Protein AF-A0A955LWJ6-F1 (afdb_monomer)

Foldseek 3Di:
DFPFDQDPDFDDWDWDWDPDDDDDDDDDDDDDDDDDDDDDDDDDDDDDDDDDPDDDDPPPPCVVVVVQWDQPDFDWDDDDPPIDTDRQTPRHFQAQDSLFDDKDKDKDFAAAAKDAQDKDKDKDFADPLAAQVNQQKWKAFSRNHTWAKAFPDDDGNGITIMITGDGMDHHRDIGIMMITHNNPPGGHPHDPPRSDPDAFFCVVQHKAFDDVVQAVDGPQWDQDDNRRDIGGDDSGDIDTNDDDDADRPRIDIDIDHDDDDDDSTDTDDDDD

Solvent-accessible surface area (backbone atoms only — not comparable to full-atom values): 17481 Å² total; per-residue (Å²): 99,81,56,78,55,80,71,91,66,93,54,81,69,57,85,57,77,74,78,78,97,72,91,78,86,80,81,83,77,89,78,88,84,86,88,90,82,91,84,86,86,87,86,84,87,83,80,87,89,76,86,80,93,70,90,76,83,79,79,78,64,63,69,63,69,56,71,68,48,49,83,71,42,77,50,76,46,75,64,78,98,64,45,50,79,47,81,47,63,48,79,30,89,36,45,66,57,81,70,40,75,44,75,44,84,44,80,45,76,34,81,56,72,67,40,62,63,38,73,40,83,44,80,42,72,57,51,94,60,44,50,55,80,53,27,26,56,46,42,22,41,69,73,20,50,77,40,45,25,22,72,74,48,73,45,73,66,49,35,37,35,32,36,34,23,39,70,64,40,50,46,64,36,69,33,57,34,33,43,32,27,40,25,92,85,48,65,65,73,62,34,53,72,76,25,34,101,73,68,77,35,48,75,82,39,36,80,42,79,28,73,65,86,51,27,71,43,86,75,40,58,47,76,36,80,97,15,67,37,82,48,74,46,84,60,49,36,74,43,56,73,70,82,84,85,82,54,92,93,59,74,76,76,66,84,57,78,79,84,81,80,82,64,96,72,59,76,66,72,51,89,127

Structure (mmCIF, N/CA/C/O backbone):
data_AF-A0A955LWJ6-F1
#
_entry.id   AF-A0A955LWJ6-F1
#
loop_
_atom_site.group_PDB
_atom_site.id
_atom_site.type_symbol
_atom_site.label_atom_id
_atom_site.label_alt_id
_atom_site.label_comp_id
_atom_site.label_asym_id
_atom_site.label_entity_id
_atom_site.label_seq_id
_atom_site.pdbx_PDB_ins_code
_atom_site.Cartn_x
_atom_site.Cartn_y
_atom_site.Cartn_z
_atom_site.occupancy
_atom_site.B_iso_or_equiv
_atom_site.auth_seq_id
_atom_site.auth_comp_id
_atom_site.auth_asym_id
_atom_site.auth_atom_id
_atom_site.pdbx_PDB_model_num
ATOM 1 N N . MET A 1 1 ? 0.952 0.916 -28.679 1.00 34.19 1 MET A N 1
ATOM 2 C CA . MET A 1 1 ? 0.646 2.357 -28.913 1.00 34.19 1 MET A CA 1
ATOM 3 C C . MET A 1 1 ? 1.569 3.174 -28.014 1.00 34.19 1 MET A C 1
ATOM 5 O O . MET A 1 1 ? 1.557 2.928 -26.818 1.00 34.19 1 MET A O 1
ATOM 9 N N . PHE A 1 2 ? 2.398 4.084 -28.540 1.00 30.33 2 PHE A N 1
ATOM 10 C CA . PHE A 1 2 ? 3.347 4.850 -27.712 1.00 30.33 2 PHE A CA 1
ATOM 11 C C . PHE A 1 2 ? 2.693 6.128 -27.175 1.00 30.33 2 PHE A C 1
ATOM 13 O O . PHE A 1 2 ? 2.378 7.030 -27.949 1.00 30.33 2 PHE A O 1
ATOM 20 N N . LEU A 1 3 ? 2.509 6.223 -25.859 1.00 35.91 3 LEU A N 1
ATOM 21 C CA . LEU A 1 3 ? 2.157 7.478 -25.200 1.00 35.91 3 LEU A CA 1
ATOM 22 C C . LEU A 1 3 ? 3.455 8.217 -24.851 1.00 35.91 3 LEU A C 1
ATOM 24 O O . LEU A 1 3 ? 4.046 8.010 -23.796 1.00 35.91 3 LEU A O 1
ATOM 28 N N . LEU A 1 4 ? 3.941 9.052 -25.772 1.00 33.50 4 LEU A N 1
ATOM 29 C CA . LEU A 1 4 ? 5.147 9.848 -25.544 1.00 33.50 4 LEU A CA 1
ATOM 30 C C . LEU A 1 4 ? 4.795 11.087 -24.705 1.00 33.50 4 LEU A C 1
ATOM 32 O O . LEU A 1 4 ? 4.353 12.105 -25.236 1.00 33.50 4 LEU A O 1
ATOM 36 N N . MET A 1 5 ? 4.980 11.007 -23.389 1.00 38.56 5 MET A N 1
ATOM 37 C CA . MET A 1 5 ? 4.809 12.152 -22.491 1.00 38.56 5 MET A CA 1
ATOM 38 C C . MET A 1 5 ? 6.130 12.913 -22.346 1.00 38.56 5 MET A C 1
ATOM 40 O O . MET A 1 5 ? 7.033 12.496 -21.629 1.00 38.56 5 MET A O 1
ATOM 44 N N . LYS A 1 6 ? 6.252 14.058 -23.027 1.00 34.09 6 LYS A N 1
ATOM 45 C CA . LYS A 1 6 ? 7.405 14.953 -22.863 1.00 34.09 6 LYS A CA 1
ATOM 46 C C . LYS A 1 6 ? 7.182 15.872 -21.662 1.00 34.09 6 LYS A C 1
ATOM 48 O O . LYS A 1 6 ? 6.505 16.891 -21.779 1.00 34.09 6 LYS A O 1
ATOM 53 N N . PHE A 1 7 ? 7.764 15.527 -20.521 1.00 37.66 7 PHE A N 1
ATOM 54 C CA . PHE A 1 7 ? 7.768 16.388 -19.339 1.00 37.66 7 PHE A CA 1
ATOM 55 C C . PHE A 1 7 ? 8.915 17.401 -19.448 1.00 37.66 7 PHE A C 1
ATOM 57 O O . PHE A 1 7 ? 10.051 17.016 -19.703 1.00 37.66 7 PHE A O 1
ATOM 64 N N . ARG A 1 8 ? 8.613 18.702 -19.341 1.00 30.33 8 ARG A N 1
ATOM 65 C CA . ARG A 1 8 ? 9.601 19.794 -19.471 1.00 30.33 8 ARG A CA 1
ATOM 66 C C . ARG A 1 8 ? 10.057 20.393 -18.135 1.00 30.33 8 ARG A C 1
ATOM 68 O O . ARG A 1 8 ? 10.880 21.298 -18.158 1.00 30.33 8 ARG A O 1
ATOM 75 N N . GLU A 1 9 ? 9.535 19.914 -17.008 1.00 34.28 9 GLU A N 1
ATOM 76 C CA . GLU A 1 9 ? 9.903 20.386 -15.668 1.00 34.28 9 GLU A CA 1
ATOM 77 C C . GLU A 1 9 ? 9.896 19.229 -14.657 1.00 34.28 9 GLU A C 1
ATOM 79 O O . GLU A 1 9 ? 9.247 18.202 -14.874 1.00 34.28 9 GLU A O 1
ATOM 84 N N . LYS A 1 10 ? 10.617 19.420 -13.546 1.00 35.31 10 LYS A N 1
ATOM 85 C CA . LYS A 1 10 ? 10.778 18.486 -12.425 1.00 35.31 10 LYS A CA 1
ATOM 86 C C . LYS A 1 10 ? 9.420 18.088 -11.831 1.00 35.31 10 LYS A C 1
ATOM 88 O O . LYS A 1 10 ? 8.807 18.857 -11.093 1.00 35.31 10 LYS A O 1
ATOM 93 N N . ILE A 1 11 ? 8.955 16.875 -12.125 1.00 34.81 11 ILE A N 1
ATOM 94 C CA . ILE A 1 11 ? 7.735 16.318 -11.529 1.00 34.81 11 ILE A CA 1
ATOM 95 C C . ILE A 1 11 ? 8.108 15.541 -10.273 1.00 34.81 11 ILE A C 1
ATOM 97 O O . ILE A 1 11 ? 8.695 14.460 -10.340 1.00 34.81 11 ILE A O 1
ATOM 101 N N . THR A 1 12 ? 7.731 16.081 -9.118 1.00 37.38 12 THR A N 1
ATOM 102 C CA . THR A 1 12 ? 7.724 15.322 -7.869 1.00 37.38 12 THR A CA 1
ATOM 103 C C . THR A 1 12 ? 6.354 14.665 -7.731 1.00 37.38 12 THR A C 1
ATOM 105 O O . THR A 1 12 ? 5.379 15.355 -7.463 1.00 37.38 12 THR A O 1
ATOM 108 N N . ALA A 1 13 ? 6.310 13.346 -7.947 1.00 34.88 13 ALA A N 1
ATOM 109 C CA . ALA A 1 13 ? 5.184 12.446 -7.678 1.00 34.88 13 ALA A CA 1
ATOM 110 C C . ALA A 1 13 ? 3.808 12.934 -8.182 1.00 34.88 13 ALA A C 1
ATOM 112 O O . ALA A 1 13 ? 2.999 13.457 -7.422 1.00 34.88 13 ALA A O 1
ATOM 113 N N . ASN A 1 14 ? 3.501 12.672 -9.456 1.00 37.84 14 ASN A N 1
ATOM 114 C CA . ASN A 1 14 ? 2.134 12.795 -9.964 1.00 37.84 14 ASN A CA 1
ATOM 115 C C . ASN A 1 14 ? 1.496 11.411 -10.111 1.00 37.84 14 ASN A C 1
ATOM 117 O O . ASN A 1 14 ? 2.014 10.549 -10.819 1.00 37.84 14 ASN A O 1
ATOM 121 N N . ARG A 1 15 ? 0.330 11.226 -9.484 1.00 35.81 15 ARG A N 1
ATOM 122 C CA . ARG A 1 15 ? -0.582 10.114 -9.768 1.00 35.81 15 ARG A CA 1
ATOM 123 C C . ARG A 1 15 ? -1.187 10.339 -11.155 1.00 35.81 15 ARG A C 1
ATOM 125 O O . ARG A 1 15 ? -2.017 11.228 -11.324 1.00 35.81 15 ARG A O 1
ATOM 132 N N . ILE A 1 16 ? -0.788 9.540 -12.141 1.00 41.47 16 ILE A N 1
ATOM 133 C CA . ILE A 1 16 ? -1.437 9.521 -13.457 1.00 41.47 16 ILE A CA 1
ATOM 134 C C . ILE A 1 16 ? -2.564 8.486 -13.388 1.00 41.47 16 ILE A C 1
ATOM 136 O O . ILE A 1 16 ? -2.316 7.284 -13.391 1.00 41.47 16 ILE A O 1
ATOM 140 N N . THR A 1 17 ? -3.805 8.960 -13.274 1.00 34.72 17 THR A N 1
ATOM 141 C CA . THR A 1 17 ? -5.013 8.126 -13.373 1.00 34.72 17 THR A CA 1
ATOM 142 C C . THR A 1 17 ? -5.600 8.339 -14.766 1.00 34.72 17 THR A C 1
ATOM 144 O O . THR A 1 17 ? -5.905 9.477 -15.114 1.00 34.72 17 THR A O 1
ATOM 147 N N . LEU A 1 18 ? -5.755 7.280 -15.566 1.00 40.62 18 LEU A N 1
ATOM 148 C CA . LEU A 1 18 ? -6.345 7.358 -16.911 1.00 40.62 18 LEU A CA 1
ATOM 149 C C . LEU A 1 18 ? -7.741 6.708 -16.930 1.00 40.62 18 LEU A C 1
ATOM 151 O O . LEU A 1 18 ? -7.850 5.542 -17.308 1.00 40.62 18 LEU A O 1
ATOM 155 N N . PRO A 1 19 ? -8.818 7.403 -16.522 1.00 30.52 19 PRO A N 1
ATOM 156 C CA . PRO A 1 19 ? -10.167 6.908 -16.751 1.00 30.52 19 PRO A CA 1
ATOM 157 C C . PRO A 1 19 ? -10.615 7.251 -18.179 1.00 30.52 19 PRO A C 1
ATOM 159 O O . PRO A 1 19 ? -10.325 8.340 -18.660 1.00 30.52 19 PRO A O 1
ATOM 162 N N . ASN A 1 20 ? -11.341 6.327 -18.816 1.00 34.88 20 ASN A N 1
ATOM 163 C CA . ASN A 1 20 ? -12.233 6.531 -19.967 1.00 34.88 20 ASN A CA 1
ATOM 164 C C . ASN A 1 20 ? -11.723 7.460 -21.083 1.00 34.88 20 ASN A C 1
ATOM 166 O O . ASN A 1 20 ? -11.805 8.682 -21.003 1.00 34.88 20 ASN A O 1
ATOM 170 N N . TRP A 1 21 ? -11.266 6.867 -22.184 1.00 34.19 21 TRP A N 1
ATOM 171 C CA . TRP A 1 21 ? -10.914 7.621 -23.384 1.00 34.19 21 TRP A CA 1
ATOM 172 C C . TRP A 1 21 ? -12.159 8.244 -24.033 1.00 34.19 21 TRP A C 1
ATOM 174 O O . TRP A 1 21 ? -12.919 7.552 -24.704 1.00 34.19 21 TRP A O 1
ATOM 184 N N . GLU A 1 22 ? -12.300 9.561 -23.911 1.00 30.61 22 GLU A N 1
ATOM 185 C CA . GLU A 1 22 ? -12.977 10.412 -24.891 1.00 30.61 22 GLU A CA 1
ATOM 186 C C . GLU A 1 22 ? -12.018 11.554 -25.262 1.00 30.61 22 GLU A C 1
ATOM 188 O O . GLU A 1 22 ? -11.440 12.211 -24.396 1.00 30.61 22 GLU A O 1
ATOM 193 N N . PHE A 1 23 ? -11.769 11.745 -26.560 1.00 28.80 23 PHE A N 1
ATOM 194 C CA . PHE A 1 23 ? -10.882 12.798 -27.054 1.00 28.80 23 PHE A CA 1
ATOM 195 C C . PHE A 1 23 ? -11.645 14.126 -27.141 1.00 28.80 23 PHE A C 1
ATOM 197 O O . PHE A 1 23 ? -12.507 14.273 -28.003 1.00 28.80 23 PHE A O 1
ATOM 204 N N . GLU A 1 24 ? -11.249 15.129 -26.356 1.00 26.42 24 GLU A N 1
ATOM 205 C CA . GLU A 1 24 ? -11.450 16.536 -26.720 1.00 26.42 24 GLU A CA 1
ATOM 206 C C . GLU A 1 24 ? -10.110 17.139 -27.157 1.00 26.42 24 GLU A C 1
ATOM 208 O O . GLU A 1 24 ? -9.189 17.349 -26.368 1.00 26.42 24 GLU A O 1
ATOM 213 N N . ILE A 1 25 ? -9.988 17.407 -28.459 1.00 28.34 25 ILE A N 1
ATOM 214 C CA . ILE A 1 25 ? -8.887 18.191 -29.018 1.00 28.34 25 ILE A CA 1
ATOM 215 C C . ILE A 1 25 ? -9.160 19.658 -28.676 1.00 28.34 25 ILE A C 1
ATOM 217 O O . ILE A 1 25 ? -9.985 20.306 -29.321 1.00 28.34 25 ILE A O 1
ATOM 221 N N . LEU A 1 26 ? -8.446 20.209 -27.694 1.00 26.41 26 LEU A N 1
ATOM 222 C CA . LEU A 1 26 ? -8.432 21.652 -27.472 1.00 26.41 26 LEU A CA 1
ATOM 223 C C . LEU A 1 26 ? -7.483 22.310 -28.487 1.00 26.41 26 LEU A C 1
ATOM 225 O O . LEU A 1 26 ? -6.264 22.328 -28.312 1.00 26.41 26 LEU A O 1
ATOM 229 N N . VAL A 1 27 ? -8.041 22.868 -29.562 1.00 29.72 27 VAL A N 1
ATOM 230 C CA . VAL A 1 27 ? -7.318 23.804 -30.434 1.00 29.72 27 VAL A CA 1
ATOM 231 C C . VAL A 1 27 ? -7.185 25.130 -29.686 1.00 29.72 27 VAL A C 1
ATOM 233 O O . VAL A 1 27 ? -8.143 25.893 -29.585 1.00 29.72 27 VAL A O 1
ATOM 236 N N . VAL A 1 28 ? -5.996 25.428 -29.158 1.00 28.44 28 VAL A N 1
ATOM 237 C CA . VAL A 1 28 ? -5.688 26.766 -28.633 1.00 28.44 28 VAL A CA 1
ATOM 238 C C . VAL A 1 28 ? -5.403 27.691 -29.815 1.00 28.44 28 VAL A C 1
ATOM 240 O O . VAL A 1 28 ? -4.318 27.672 -30.396 1.00 28.44 28 VAL A O 1
ATOM 243 N N . LEU A 1 29 ? -6.394 28.505 -30.179 1.00 27.27 29 LEU A N 1
ATOM 244 C CA . LEU A 1 29 ? -6.219 29.637 -31.083 1.00 27.27 29 LEU A CA 1
ATOM 245 C C . LEU A 1 29 ? -5.754 30.841 -30.249 1.00 27.27 29 LEU A C 1
ATOM 247 O O . LEU A 1 29 ? -6.517 31.388 -29.456 1.00 27.27 29 LEU A O 1
ATOM 251 N N . VAL A 1 30 ? -4.494 31.251 -30.399 1.00 32.59 30 VAL A N 1
ATOM 252 C CA . VAL A 1 30 ? -4.003 32.498 -29.797 1.00 32.59 30 VAL A CA 1
ATOM 253 C C . VAL A 1 30 ? -4.492 33.666 -30.652 1.00 32.59 30 VAL A C 1
ATOM 255 O O . VAL A 1 30 ? -4.027 33.849 -31.775 1.00 32.59 30 VAL A O 1
ATOM 258 N N . LEU A 1 31 ? -5.402 34.479 -30.113 1.00 30.67 31 LEU A N 1
ATOM 259 C CA . LEU A 1 31 ? -5.683 35.825 -30.613 1.00 30.67 31 LEU A CA 1
ATOM 260 C C . LEU A 1 31 ? -5.292 36.842 -29.538 1.00 30.67 31 LEU A C 1
ATOM 262 O O . LEU A 1 31 ? -5.814 36.844 -28.426 1.00 30.67 31 LEU A O 1
ATOM 266 N N . LEU A 1 32 ? -4.318 37.679 -29.887 1.00 36.44 32 LEU A N 1
ATOM 267 C CA . LEU A 1 32 ? -3.890 38.840 -29.116 1.00 36.44 32 LEU A CA 1
ATOM 268 C C . LEU A 1 32 ? -4.948 39.958 -29.165 1.00 36.44 32 LEU A C 1
ATOM 270 O O . LEU A 1 32 ? -5.656 40.096 -30.159 1.00 36.44 32 LEU A O 1
ATOM 274 N N . PHE A 1 33 ? -4.895 40.797 -28.121 1.00 36.81 33 PHE A N 1
ATOM 275 C CA . PHE A 1 33 ? -5.469 42.142 -27.923 1.00 36.81 33 PHE A CA 1
ATOM 276 C C . PHE A 1 33 ? -6.728 42.275 -27.040 1.00 36.81 33 PHE A C 1
ATOM 278 O O . PHE A 1 33 ? -7.851 42.114 -27.493 1.00 36.81 33 PHE A O 1
ATOM 285 N N . GLY A 1 34 ? -6.506 42.778 -25.815 1.00 34.94 34 GLY A N 1
ATOM 286 C CA . GLY A 1 34 ? -7.118 44.042 -25.378 1.00 34.94 34 GLY A CA 1
ATOM 287 C C . GLY A 1 34 ? -8.379 44.021 -24.494 1.00 34.94 34 GLY A C 1
ATOM 288 O O . GLY A 1 34 ? -9.482 43.851 -24.987 1.00 34.94 34 GLY A O 1
ATOM 289 N N . ILE A 1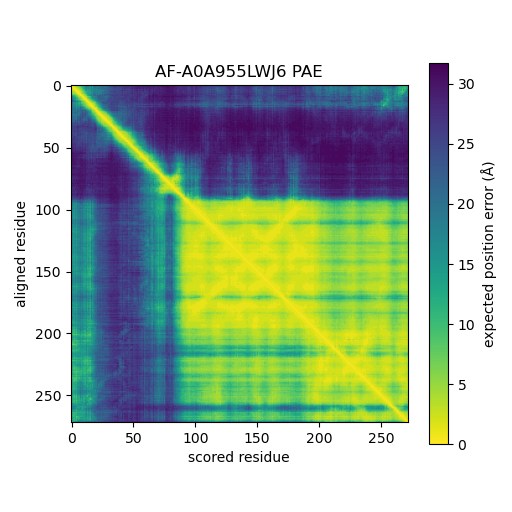 35 ? -8.176 44.476 -23.247 1.00 38.06 35 ILE A N 1
ATOM 290 C CA . ILE A 1 35 ? -9.089 45.240 -22.361 1.00 38.06 35 ILE A CA 1
ATOM 291 C C . ILE A 1 35 ? -10.036 44.456 -21.418 1.00 38.06 35 ILE A C 1
ATOM 293 O O . ILE A 1 35 ? -10.802 43.577 -21.789 1.00 38.06 35 ILE A O 1
ATOM 297 N N . THR A 1 36 ? -9.937 44.870 -20.150 1.00 39.56 36 THR A N 1
ATOM 298 C CA . THR A 1 36 ? -10.632 44.510 -18.901 1.00 39.56 36 THR A CA 1
ATOM 299 C C . THR A 1 36 ? -12.151 44.701 -18.890 1.00 39.56 36 THR A C 1
ATOM 301 O O . THR A 1 36 ? -12.621 45.712 -19.400 1.00 39.56 36 THR A O 1
ATOM 304 N N . LEU A 1 37 ? -12.866 43.864 -18.120 1.00 32.81 37 LEU A N 1
ATOM 305 C CA . LEU A 1 37 ? -13.970 44.254 -17.216 1.00 32.81 37 LEU A CA 1
ATOM 306 C C . LEU A 1 37 ? -14.326 43.080 -16.281 1.00 32.81 37 LEU A C 1
ATOM 308 O O . LEU A 1 37 ? -14.554 41.962 -16.733 1.00 32.81 37 LEU A O 1
ATOM 312 N N . GLY A 1 38 ? -14.334 43.332 -14.970 1.00 31.41 38 GLY A N 1
ATOM 313 C CA . GLY A 1 38 ? -14.701 42.342 -13.959 1.00 31.41 38 GLY A CA 1
ATOM 314 C C . GLY A 1 38 ? -16.211 42.135 -13.853 1.00 31.41 38 GLY A C 1
ATOM 315 O O . GLY A 1 38 ? -16.985 43.058 -14.086 1.00 31.41 38 GLY A O 1
ATOM 316 N N . THR A 1 39 ? -16.618 40.942 -13.421 1.00 38.53 39 THR A N 1
ATOM 317 C CA . THR A 1 39 ? -17.918 40.700 -12.782 1.00 38.53 39 THR A CA 1
ATOM 318 C C . THR A 1 39 ? -17.759 39.634 -11.695 1.00 38.53 39 THR A C 1
ATOM 320 O O . THR A 1 39 ? -17.120 38.606 -11.901 1.00 38.53 39 THR A O 1
ATOM 323 N N . TYR A 1 40 ? -18.310 39.920 -10.515 1.00 27.48 40 TYR A N 1
ATOM 324 C CA . TYR A 1 40 ? -18.451 38.992 -9.394 1.00 27.48 40 TYR A CA 1
ATOM 325 C C . TYR A 1 40 ? -19.867 38.414 -9.429 1.00 27.48 40 TYR A C 1
ATOM 327 O O . TYR A 1 40 ? -20.822 39.167 -9.617 1.00 27.48 40 TYR A O 1
ATOM 335 N N . ILE A 1 41 ? -20.015 37.111 -9.188 1.00 32.16 41 ILE A N 1
ATOM 336 C CA . ILE A 1 41 ? -21.305 36.490 -8.870 1.00 32.16 41 ILE A CA 1
ATOM 337 C C . ILE A 1 41 ? -21.113 35.650 -7.608 1.00 32.16 41 ILE A C 1
ATOM 339 O O . ILE A 1 41 ? -20.403 34.649 -7.610 1.00 32.16 41 ILE A O 1
ATOM 343 N N . THR A 1 42 ? -21.743 36.086 -6.519 1.00 30.09 42 THR A N 1
ATOM 344 C CA . THR A 1 42 ? -21.962 35.305 -5.299 1.00 30.09 42 THR A CA 1
ATOM 345 C C . THR A 1 42 ? -23.373 34.722 -5.333 1.00 30.09 42 THR A C 1
ATOM 347 O O . THR A 1 42 ? -24.338 35.427 -5.625 1.00 30.09 42 THR A O 1
ATOM 350 N N . LEU A 1 43 ? -23.506 33.434 -5.014 1.00 28.88 43 LEU A N 1
ATOM 351 C CA . LEU A 1 43 ? -24.793 32.763 -4.819 1.00 28.88 43 LEU A CA 1
ATOM 352 C C . LEU A 1 43 ? -24.879 32.282 -3.366 1.00 28.88 43 LEU A C 1
ATOM 354 O O . LEU A 1 43 ? -24.116 31.418 -2.945 1.00 28.88 43 LEU A O 1
ATOM 358 N N . PHE A 1 44 ? -25.809 32.859 -2.602 1.00 30.36 44 PHE A N 1
ATOM 359 C CA . PHE A 1 44 ? -26.183 32.399 -1.264 1.00 30.36 44 PHE A CA 1
ATOM 360 C C . PHE A 1 44 ? -27.446 31.539 -1.364 1.00 30.36 44 PHE A C 1
ATOM 362 O O . PHE A 1 44 ? -28.462 32.003 -1.884 1.00 30.36 44 PHE A O 1
ATOM 369 N N . ALA A 1 45 ? -27.418 30.325 -0.810 1.00 30.20 45 ALA A N 1
ATOM 370 C CA . ALA A 1 45 ? -28.631 29.565 -0.521 1.00 30.20 45 ALA A CA 1
ATOM 371 C C . ALA A 1 45 ? -29.028 29.774 0.948 1.00 30.20 45 ALA A C 1
ATOM 373 O O . ALA A 1 45 ? -28.251 29.536 1.873 1.00 30.20 45 ALA A O 1
ATOM 374 N N . LYS A 1 46 ? -30.249 30.278 1.130 1.00 33.34 46 LYS A N 1
ATOM 375 C CA . LYS A 1 46 ? -30.895 30.625 2.397 1.00 33.34 46 LYS A CA 1
ATOM 376 C C . LYS A 1 46 ? -31.573 29.380 2.976 1.00 33.34 46 LYS A C 1
ATOM 378 O O . LYS A 1 46 ? -32.466 28.822 2.345 1.00 33.34 46 LYS A O 1
ATOM 383 N N . TRP A 1 47 ? -31.172 28.973 4.177 1.00 38.19 47 TRP A N 1
ATOM 384 C CA . TRP A 1 47 ? -31.836 27.924 4.954 1.00 38.19 47 TRP A CA 1
ATOM 385 C C . TRP A 1 47 ? -33.136 28.453 5.584 1.00 38.19 47 TRP A C 1
ATOM 387 O O . TRP A 1 47 ? -33.134 29.579 6.092 1.00 38.19 47 TRP A O 1
ATOM 397 N N . PRO A 1 48 ? -34.240 27.684 5.610 1.00 41.56 48 PRO A N 1
ATOM 398 C CA . PRO A 1 48 ? -35.368 27.997 6.473 1.00 41.56 48 PRO A CA 1
ATOM 399 C C . PRO A 1 48 ? -35.068 27.596 7.924 1.00 41.56 48 PRO A C 1
ATOM 401 O O . PRO A 1 48 ? -34.721 26.457 8.225 1.00 41.56 48 PRO A O 1
ATOM 404 N N . SER A 1 49 ? -35.234 28.560 8.825 1.00 35.09 49 SER A N 1
ATOM 405 C CA . SER A 1 49 ? -35.298 28.373 10.268 1.00 35.09 49 SER A CA 1
ATOM 406 C C . SER A 1 49 ? -36.701 27.919 10.675 1.00 35.09 49 SER A C 1
ATOM 408 O O . SER A 1 49 ? -37.648 28.704 10.676 1.00 35.09 49 SER A O 1
ATOM 410 N N . SER A 1 50 ? -36.825 26.661 11.086 1.00 35.84 50 SER A N 1
ATOM 411 C CA . SER A 1 50 ? -37.929 26.199 11.929 1.00 35.84 50 SER A CA 1
ATOM 412 C C . SER A 1 50 ? -37.354 25.423 13.107 1.00 35.84 50 SER A C 1
ATOM 414 O O . SER A 1 50 ? -36.728 24.380 12.935 1.00 35.84 50 SER A O 1
ATOM 416 N N . PHE A 1 51 ? -37.545 25.981 14.300 1.00 40.19 51 PHE A N 1
ATOM 417 C CA . PHE A 1 51 ? -37.179 25.388 15.578 1.00 40.19 51 PHE A CA 1
ATOM 418 C C . PHE A 1 51 ? -38.148 24.251 15.919 1.00 40.19 51 PHE A C 1
ATOM 420 O O . PHE A 1 51 ? -39.360 24.460 15.903 1.00 40.19 51 PHE A O 1
ATOM 427 N N . ALA A 1 52 ? -37.620 23.089 16.300 1.00 35.72 52 ALA A N 1
ATOM 428 C CA . ALA A 1 52 ? -38.342 22.133 17.129 1.00 35.72 52 ALA A CA 1
ATOM 429 C C . ALA A 1 52 ? -37.791 22.252 18.554 1.00 35.72 52 ALA A C 1
ATOM 431 O O . ALA A 1 52 ? -36.677 21.824 18.848 1.00 35.72 52 ALA A O 1
ATOM 432 N N . LEU A 1 53 ? -38.567 22.899 19.424 1.00 47.72 53 LEU A N 1
ATOM 433 C CA . LEU A 1 53 ? -38.418 22.788 20.869 1.00 47.72 53 LEU A CA 1
ATOM 434 C C . LEU A 1 53 ? -39.086 21.485 21.300 1.00 47.72 53 LEU A C 1
ATOM 436 O O . LEU A 1 53 ? -40.273 21.481 21.607 1.00 47.72 53 LEU A O 1
ATOM 440 N N . THR A 1 54 ? -38.305 20.411 21.360 1.00 40.44 54 THR A N 1
ATOM 441 C CA . THR A 1 54 ? -38.578 19.327 22.304 1.00 40.44 54 THR A CA 1
ATOM 442 C C . THR A 1 54 ? -37.245 18.826 22.833 1.00 40.44 54 THR A C 1
ATOM 444 O O . THR A 1 54 ? -36.413 18.302 22.098 1.00 40.44 54 THR A O 1
ATOM 447 N N . GLN A 1 55 ? -37.020 19.077 24.117 1.00 40.16 55 GLN A N 1
ATOM 448 C CA . GLN A 1 55 ? -35.945 18.480 24.885 1.00 40.16 55 GLN A CA 1
ATOM 449 C C . GLN A 1 55 ? -36.297 17.007 25.099 1.00 40.16 55 GLN A C 1
ATOM 451 O O . GLN A 1 55 ? -37.190 16.718 25.884 1.00 40.16 55 GLN A O 1
ATOM 456 N N . ASP A 1 56 ? -35.577 16.104 24.442 1.00 38.69 56 ASP A N 1
ATOM 457 C CA . ASP A 1 56 ? -35.398 14.747 24.948 1.00 38.69 56 ASP A CA 1
ATOM 458 C C . ASP A 1 56 ? -33.970 14.654 25.478 1.00 38.69 56 ASP A C 1
ATOM 460 O O . ASP A 1 56 ? -32.990 14.599 24.733 1.00 38.69 56 ASP A O 1
ATOM 464 N N . SER A 1 57 ? -33.838 14.691 26.801 1.00 40.88 57 SER A N 1
ATOM 465 C CA . SER A 1 57 ? -32.625 14.220 27.451 1.00 40.88 57 SER A CA 1
ATOM 466 C C . SER A 1 57 ? -32.559 12.708 27.251 1.00 40.88 57 SER A C 1
ATOM 468 O O . SER A 1 57 ? -33.287 11.962 27.906 1.00 40.88 57 SER A O 1
ATOM 470 N N . VAL A 1 58 ? -31.687 12.240 26.362 1.00 40.97 58 VAL A N 1
ATOM 471 C CA . VAL A 1 58 ? -31.301 10.830 26.362 1.00 40.97 58 VAL A CA 1
ATOM 472 C C . VAL A 1 58 ? -30.341 10.636 27.531 1.00 40.97 58 VAL A C 1
ATOM 474 O O . VAL A 1 58 ? -29.142 10.878 27.415 1.00 40.97 58 VAL A O 1
ATOM 477 N N . THR A 1 59 ? -30.863 10.195 28.673 1.00 41.75 59 THR A N 1
ATOM 478 C CA . THR A 1 59 ? -30.027 9.531 29.672 1.00 41.75 59 THR A CA 1
ATOM 479 C C . THR A 1 59 ? -29.677 8.165 29.094 1.00 41.75 59 THR A C 1
ATOM 481 O O . THR A 1 59 ? -30.484 7.239 29.144 1.00 41.75 59 THR A O 1
ATOM 484 N N . ARG A 1 60 ? -28.494 8.035 28.484 1.00 42.22 60 ARG A N 1
ATOM 485 C CA . ARG A 1 60 ? -27.917 6.712 28.246 1.00 42.22 60 ARG A CA 1
ATOM 486 C C . ARG A 1 60 ? -27.405 6.191 29.577 1.00 42.22 60 ARG A C 1
ATOM 488 O O . ARG A 1 60 ? -26.308 6.533 30.005 1.00 42.22 60 ARG A O 1
ATOM 495 N N . ASP A 1 61 ? -28.236 5.395 30.236 1.00 43.88 61 ASP A N 1
ATOM 496 C CA . ASP A 1 61 ? -27.771 4.538 31.313 1.00 43.88 61 ASP A CA 1
ATOM 497 C C . ASP A 1 61 ? -26.824 3.508 30.685 1.00 43.88 61 ASP A C 1
ATOM 499 O O . ASP A 1 61 ? -27.202 2.761 29.778 1.00 43.88 61 ASP A O 1
ATOM 503 N N . THR A 1 62 ? -25.573 3.491 31.138 1.00 51.75 62 THR A N 1
ATOM 504 C CA . THR A 1 62 ? -24.473 2.681 30.586 1.00 51.75 62 THR A CA 1
ATOM 505 C C . THR A 1 62 ? -24.724 1.172 30.663 1.00 51.75 62 THR A C 1
ATOM 507 O O . THR A 1 62 ? -23.945 0.388 30.137 1.00 51.75 62 THR A O 1
ATOM 510 N N . SER A 1 63 ? -25.837 0.734 31.250 1.00 50.88 63 SER A N 1
ATOM 511 C CA . SER A 1 63 ? -26.234 -0.670 31.344 1.00 50.88 63 SER A CA 1
ATOM 512 C C . SER A 1 63 ? -26.486 -1.338 29.983 1.00 50.88 63 SER A C 1
ATOM 514 O O . SER A 1 63 ? -26.265 -2.541 29.856 1.00 50.88 63 SER A O 1
ATOM 516 N N . THR A 1 64 ? -26.897 -0.598 28.943 1.00 45.16 64 THR A N 1
ATOM 517 C CA . THR A 1 64 ? -27.072 -1.171 27.587 1.00 45.16 64 THR A CA 1
ATOM 518 C C . THR A 1 64 ? -25.760 -1.292 26.820 1.00 45.16 64 THR A C 1
ATOM 520 O O . THR A 1 64 ? -25.572 -2.282 26.118 1.00 45.16 64 THR A O 1
ATOM 523 N N . ASP A 1 65 ? -24.839 -0.346 27.007 1.00 47.19 65 ASP A N 1
ATOM 524 C CA . ASP A 1 65 ? -23.494 -0.406 26.423 1.00 47.19 65 ASP A CA 1
ATOM 525 C C . ASP A 1 65 ? -22.629 -1.473 27.134 1.00 47.19 65 ASP A C 1
ATOM 527 O O . ASP A 1 65 ? -21.791 -2.114 26.504 1.00 47.19 65 ASP A O 1
ATOM 531 N N . PHE A 1 66 ? -22.896 -1.751 28.419 1.00 44.62 66 PHE A N 1
ATOM 532 C CA . PHE A 1 66 ? -22.284 -2.854 29.172 1.00 44.62 66 PHE A CA 1
ATOM 533 C C . PHE A 1 66 ? -22.745 -4.242 28.662 1.00 44.62 66 PHE A C 1
ATOM 535 O O . PHE A 1 66 ? -21.940 -5.158 28.538 1.00 44.62 66 PHE A O 1
ATOM 542 N N . ASN A 1 67 ? -24.008 -4.414 28.257 1.00 47.56 67 ASN A N 1
ATOM 543 C CA . ASN A 1 67 ? -24.526 -5.720 27.812 1.00 47.56 67 ASN A CA 1
ATOM 544 C C . ASN A 1 67 ? -24.178 -6.113 26.357 1.00 47.56 67 ASN A C 1
ATOM 546 O O . ASN A 1 67 ? -24.510 -7.223 25.943 1.00 47.56 67 ASN A O 1
ATOM 550 N N . GLN A 1 68 ? -23.543 -5.234 25.570 1.00 49.41 68 GLN A N 1
ATOM 551 C CA . GLN A 1 68 ? -23.123 -5.533 24.187 1.00 49.41 68 GLN A CA 1
ATOM 552 C C . GLN A 1 68 ? -21.674 -6.041 24.079 1.00 49.41 68 GLN A C 1
ATOM 554 O O . GLN A 1 68 ? -21.260 -6.488 23.009 1.00 49.41 68 GLN A O 1
ATOM 559 N N . GLY A 1 69 ? -20.903 -5.999 25.171 1.00 46.47 69 GLY A N 1
ATOM 560 C CA . GLY A 1 69 ? -19.568 -6.588 25.253 1.00 46.47 69 GLY A CA 1
ATOM 561 C C . GLY A 1 69 ? -19.596 -8.010 25.818 1.00 46.47 69 GLY A C 1
ATOM 562 O O . GLY A 1 69 ? -20.360 -8.319 26.730 1.00 46.47 69 GLY A O 1
ATOM 563 N N . THR A 1 70 ? -18.727 -8.886 25.317 1.00 45.47 70 THR A N 1
ATOM 564 C CA . THR A 1 70 ? -18.472 -10.193 25.939 1.00 45.47 70 THR A CA 1
ATOM 565 C C . THR A 1 70 ? -17.460 -9.999 27.072 1.00 45.47 70 THR A C 1
ATOM 567 O O . THR A 1 70 ? -16.273 -9.798 26.817 1.00 45.47 70 THR A O 1
ATOM 570 N N . TYR A 1 71 ? -17.906 -10.043 28.333 1.00 51.25 71 TYR A N 1
ATOM 571 C CA . TYR A 1 71 ? -17.021 -10.024 29.507 1.00 51.25 71 TYR A CA 1
ATOM 572 C C . TYR A 1 71 ? -16.222 -11.326 29.577 1.00 51.25 71 TYR A C 1
ATOM 574 O O . TYR A 1 71 ? -16.705 -12.327 30.102 1.00 51.25 71 TYR A O 1
ATOM 582 N N . SER A 1 72 ? -15.015 -11.339 29.010 1.00 49.38 72 SER A N 1
ATOM 583 C CA . SER A 1 72 ? -14.247 -12.582 28.882 1.00 49.38 72 SER A CA 1
ATOM 584 C C . SER A 1 72 ? -13.359 -12.912 30.084 1.00 49.38 72 SER A C 1
ATOM 586 O O . SER A 1 72 ? -12.883 -14.043 30.147 1.00 49.38 72 SER A O 1
ATOM 588 N N . GLN A 1 73 ? -13.158 -11.998 31.038 1.00 51.38 73 GLN A N 1
ATOM 589 C CA . GLN A 1 73 ? -12.779 -12.298 32.428 1.00 51.38 73 GLN A CA 1
ATOM 590 C C . GLN A 1 73 ? -12.636 -10.992 33.219 1.00 51.38 73 GLN A C 1
ATOM 592 O O . GLN A 1 73 ? -11.912 -10.080 32.824 1.00 51.38 73 GLN A O 1
ATOM 597 N N . THR A 1 74 ? -13.318 -10.891 34.359 1.00 54.72 74 THR A N 1
ATOM 598 C CA . THR A 1 74 ? -12.929 -9.938 35.402 1.00 54.72 74 THR A CA 1
ATOM 599 C C . THR A 1 74 ? -11.956 -10.664 36.315 1.00 54.72 74 THR A C 1
ATOM 601 O O . THR A 1 74 ? -12.370 -11.519 37.096 1.00 54.72 74 THR A O 1
ATOM 604 N N . GLU A 1 75 ? -10.669 -10.347 36.211 1.00 51.31 75 GLU A N 1
ATOM 605 C CA . GLU A 1 75 ? -9.693 -10.805 37.195 1.00 51.31 75 GLU A CA 1
ATOM 606 C C . GLU A 1 75 ? -9.652 -9.797 38.344 1.00 51.31 75 GLU A C 1
ATOM 608 O O . GLU A 1 75 ? -9.403 -8.602 38.158 1.00 51.31 75 GLU A O 1
ATOM 613 N N . ILE A 1 76 ? -9.939 -10.289 39.546 1.00 58.94 76 ILE A N 1
ATOM 614 C CA . ILE A 1 76 ? -9.752 -9.551 40.792 1.00 58.94 76 ILE A CA 1
ATOM 615 C C . ILE A 1 76 ? -8.497 -10.125 41.434 1.00 58.94 76 ILE A C 1
ATOM 617 O O . ILE A 1 76 ? -8.452 -11.316 41.744 1.00 58.94 76 ILE A O 1
ATOM 621 N N . SER A 1 77 ? -7.484 -9.290 41.638 1.00 61.19 77 SER A N 1
ATOM 622 C CA . SER A 1 77 ? -6.251 -9.698 42.308 1.00 61.19 77 SER A CA 1
ATOM 623 C C . SER A 1 77 ? -5.839 -8.688 43.381 1.00 61.19 77 SER A C 1
ATOM 625 O O . SER A 1 77 ? -6.261 -7.529 43.384 1.00 61.19 77 SER A O 1
ATOM 627 N N . GLY A 1 78 ? -5.051 -9.159 44.350 1.00 68.50 78 GLY A N 1
ATOM 628 C CA . GLY A 1 78 ? -4.683 -8.401 45.548 1.00 68.50 78 GLY A CA 1
ATOM 629 C C . GLY A 1 78 ? -5.731 -8.449 46.672 1.00 68.50 78 GLY A C 1
ATOM 630 O O . GLY A 1 78 ? -6.791 -9.058 46.553 1.00 68.50 78 GLY A O 1
ATOM 631 N N . THR A 1 79 ? -5.410 -7.815 47.803 1.00 67.19 79 THR A N 1
ATOM 632 C CA . THR A 1 79 ? -6.288 -7.676 48.982 1.00 67.19 79 THR A CA 1
ATOM 633 C C . THR A 1 79 ? -6.104 -6.299 49.624 1.00 67.19 79 THR A C 1
ATOM 635 O O . THR A 1 79 ? -4.992 -5.770 49.631 1.00 67.19 79 THR A O 1
ATOM 638 N N . GLY A 1 80 ? -7.156 -5.734 50.225 1.00 70.88 80 GLY A N 1
ATOM 639 C CA . GLY A 1 80 ? -7.080 -4.440 50.919 1.00 70.88 80 GLY A CA 1
ATOM 640 C C . GLY A 1 80 ? -6.838 -3.265 49.964 1.00 70.88 80 GLY A C 1
ATOM 641 O O . GLY A 1 80 ? -7.366 -3.245 48.858 1.00 70.88 80 GLY A O 1
ATOM 642 N N . SER A 1 81 ? -6.020 -2.290 50.369 1.00 61.06 81 SER A N 1
ATOM 643 C CA . SER A 1 81 ? -5.673 -1.102 49.565 1.00 61.06 81 SER A CA 1
ATOM 644 C C . SER A 1 81 ? -4.825 -1.393 48.316 1.00 61.06 81 SER A C 1
ATOM 646 O O . SER A 1 81 ? -4.553 -0.476 47.548 1.00 61.06 81 SER A O 1
ATOM 648 N N . ALA A 1 82 ? -4.417 -2.648 48.108 1.00 46.78 82 ALA A N 1
ATOM 649 C CA . ALA A 1 82 ? -3.676 -3.112 46.936 1.00 46.78 82 ALA A CA 1
ATOM 650 C C . ALA A 1 82 ? -4.533 -3.960 45.975 1.00 46.78 82 ALA A C 1
ATOM 652 O O . ALA A 1 82 ? -3.994 -4.538 45.034 1.00 46.78 82 ALA A O 1
ATOM 653 N N . ALA A 1 83 ? -5.844 -4.084 46.220 1.00 58.62 83 ALA A N 1
ATOM 654 C CA . ALA A 1 83 ? -6.737 -4.778 45.301 1.00 58.62 83 ALA A CA 1
ATOM 655 C C . ALA A 1 83 ? -6.961 -3.942 44.034 1.00 58.62 83 ALA A C 1
ATOM 657 O O . ALA A 1 83 ? -7.234 -2.743 44.119 1.00 58.62 83 ALA A O 1
ATOM 658 N N . TYR A 1 84 ? -6.892 -4.581 42.869 1.00 46.97 84 TYR A N 1
ATOM 659 C CA . TYR A 1 84 ? -7.271 -3.964 41.603 1.00 46.97 84 TYR A CA 1
ATOM 660 C C . TYR A 1 84 ? -8.151 -4.905 40.780 1.00 46.97 84 TYR A C 1
ATOM 662 O O . TYR A 1 84 ? -8.109 -6.129 40.919 1.00 46.97 84 TYR A O 1
ATOM 670 N N . VAL A 1 85 ? -8.994 -4.296 39.950 1.00 64.44 85 VAL A N 1
ATOM 671 C CA . VAL A 1 85 ? -9.915 -4.980 39.043 1.00 64.44 85 VAL A CA 1
ATOM 672 C C . VAL A 1 85 ? -9.397 -4.768 37.632 1.00 64.44 85 VAL A C 1
ATOM 674 O O . VAL A 1 85 ? -9.336 -3.631 37.163 1.00 64.44 85 VAL A O 1
ATOM 677 N N . GLN A 1 86 ? -9.030 -5.854 36.959 1.00 50.97 86 GLN A N 1
ATOM 678 C CA . GLN A 1 86 ? -8.669 -5.822 35.550 1.00 50.97 86 GLN A CA 1
ATOM 679 C C . GLN A 1 86 ? -9.879 -6.264 34.725 1.00 50.97 86 GLN A C 1
ATOM 681 O O . GLN A 1 86 ? -10.342 -7.402 34.821 1.00 50.97 86 GLN A O 1
ATOM 686 N N . LEU A 1 87 ? -10.415 -5.346 33.921 1.00 60.12 87 LEU A N 1
ATOM 687 C CA . LEU A 1 87 ? -11.446 -5.660 32.938 1.00 60.12 87 LEU A CA 1
ATOM 688 C C . LEU A 1 87 ? -10.745 -6.160 31.673 1.00 60.12 87 LEU A C 1
ATOM 690 O O . LEU A 1 87 ? -10.325 -5.358 30.843 1.00 60.12 87 LEU A O 1
ATOM 694 N N . GLN A 1 88 ? -10.579 -7.477 31.536 1.00 52.66 88 GLN A N 1
ATOM 695 C CA . GLN A 1 88 ? -10.122 -8.061 30.278 1.00 52.66 88 GLN A CA 1
ATOM 696 C C . GLN A 1 88 ? -11.337 -8.210 29.351 1.00 52.66 88 GLN A C 1
ATOM 698 O O . GLN A 1 88 ? -12.145 -9.134 29.473 1.00 52.66 88 GLN A O 1
ATOM 703 N N . GLY A 1 89 ? -11.515 -7.239 28.456 1.00 52.31 89 GLY A N 1
ATOM 704 C CA . GLY A 1 89 ? -12.475 -7.331 27.362 1.00 52.31 89 GLY A CA 1
ATOM 705 C C . GLY A 1 89 ? -11.800 -7.941 26.140 1.00 52.31 89 GLY A C 1
ATOM 706 O O . GLY A 1 89 ? -10.824 -7.387 25.648 1.00 52.31 89 GLY A O 1
ATOM 707 N N . SER A 1 90 ? -12.332 -9.047 25.617 1.00 57.44 90 SER A N 1
ATOM 708 C CA . SER A 1 90 ? -12.207 -9.284 24.176 1.00 57.44 90 SER A CA 1
ATOM 709 C C . SER A 1 90 ? -13.098 -8.243 23.504 1.00 57.44 90 SER A C 1
ATOM 711 O O . SER A 1 90 ? -14.190 -7.984 24.016 1.00 57.44 90 SER A O 1
ATOM 713 N N . GLY A 1 91 ? -12.658 -7.602 22.420 1.00 59.62 91 GLY A N 1
ATOM 714 C CA . GLY A 1 91 ? -13.326 -6.418 21.856 1.00 59.62 91 GLY A CA 1
ATOM 715 C C . GLY A 1 91 ? -14.726 -6.634 21.251 1.00 59.62 91 GLY A C 1
ATOM 716 O O . GLY A 1 91 ? -15.192 -5.809 20.463 1.00 59.62 91 GLY A O 1
ATOM 717 N N . GLY A 1 92 ? -15.401 -7.721 21.628 1.00 65.62 92 GLY A N 1
ATOM 718 C CA . GLY A 1 92 ? -16.739 -8.111 21.211 1.00 65.62 92 GLY A CA 1
ATOM 719 C C . GLY A 1 92 ? -16.746 -8.927 19.921 1.00 65.62 92 GLY A C 1
ATOM 720 O O . GLY A 1 92 ? -15.706 -9.251 19.348 1.00 65.62 92 GLY A O 1
ATOM 721 N N . ALA A 1 93 ? -17.947 -9.266 19.453 1.00 70.38 93 ALA A N 1
ATOM 722 C CA . ALA A 1 93 ? -18.123 -9.864 18.133 1.00 70.38 93 ALA A CA 1
ATOM 723 C C . ALA A 1 93 ? -17.586 -8.915 17.041 1.00 70.38 93 ALA A C 1
ATOM 725 O O . ALA A 1 93 ? -17.834 -7.709 17.084 1.00 70.38 93 ALA A O 1
ATOM 726 N N . GLY A 1 94 ? -16.843 -9.457 16.072 1.00 77.81 94 GLY A N 1
ATOM 727 C CA . GLY A 1 94 ? -16.211 -8.674 15.003 1.00 77.81 94 GLY A CA 1
ATOM 728 C C . GLY A 1 94 ? -14.915 -7.958 15.401 1.00 77.81 94 GLY A C 1
ATOM 729 O O . GLY A 1 94 ? -14.415 -7.124 14.646 1.00 77.81 94 GLY A O 1
ATO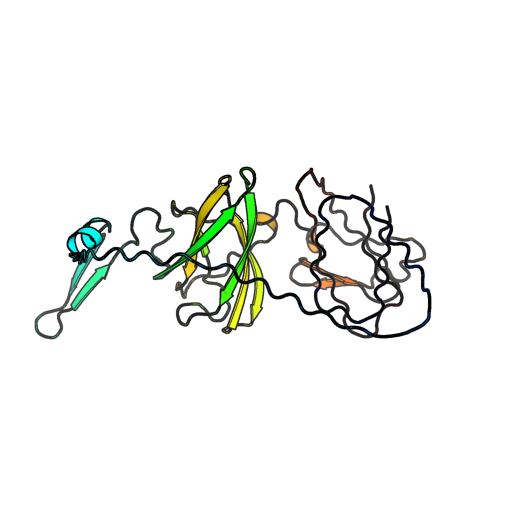M 730 N N . TRP A 1 95 ? -14.368 -8.246 16.586 1.00 84.88 95 TRP A N 1
ATOM 731 C CA . TRP A 1 95 ? -12.991 -7.886 16.915 1.00 84.88 95 TRP A CA 1
ATOM 732 C C . TRP A 1 95 ? -12.021 -8.836 16.212 1.00 84.88 95 TRP A C 1
ATOM 734 O O . TRP A 1 95 ? -12.209 -10.047 16.271 1.00 84.88 95 TRP A O 1
ATOM 744 N N . PHE A 1 96 ? -11.003 -8.280 15.556 1.00 88.12 96 PHE A N 1
ATOM 745 C CA . PHE A 1 96 ? -10.024 -9.050 14.787 1.00 88.12 96 PHE A CA 1
ATOM 746 C C . PHE A 1 96 ? -9.166 -9.960 15.683 1.00 88.12 96 PHE A C 1
ATOM 748 O O . PHE A 1 96 ? -9.222 -11.179 15.561 1.00 88.12 96 PHE A O 1
ATOM 755 N N . ASP A 1 97 ? -8.401 -9.375 16.609 1.00 89.25 97 ASP A N 1
ATOM 756 C CA . ASP A 1 97 ? -7.442 -10.105 17.446 1.00 89.25 97 ASP A CA 1
ATOM 757 C C . ASP A 1 97 ? -7.175 -9.335 18.754 1.00 89.25 97 ASP A C 1
ATOM 759 O O . ASP A 1 97 ? -6.974 -8.118 18.749 1.00 89.25 97 ASP A O 1
ATOM 763 N N . ASN A 1 98 ? -7.194 -10.033 19.894 1.00 88.56 98 ASN A N 1
ATOM 764 C CA . ASN A 1 98 ? -7.067 -9.433 21.231 1.00 88.56 98 ASN A CA 1
ATOM 765 C C . ASN A 1 98 ? -5.657 -8.892 21.555 1.00 88.56 98 ASN A C 1
ATOM 767 O O . ASN A 1 98 ? -5.495 -8.224 22.571 1.00 88.56 98 ASN A O 1
ATOM 771 N N . ASN A 1 99 ? -4.643 -9.165 20.730 1.00 90.12 99 ASN A N 1
ATOM 772 C CA . ASN A 1 99 ? -3.298 -8.601 20.874 1.00 90.12 99 ASN A CA 1
ATOM 773 C C . ASN A 1 99 ? -3.212 -7.143 20.392 1.00 90.12 99 ASN A C 1
ATOM 775 O O . ASN A 1 99 ? -2.234 -6.455 20.681 1.00 90.12 99 ASN A O 1
ATOM 779 N N . TRP A 1 100 ? -4.218 -6.662 19.656 1.00 91.25 100 TRP A N 1
ATOM 780 C CA . TRP A 1 100 ? -4.352 -5.254 19.302 1.00 91.25 100 TRP A CA 1
ATOM 781 C C . TRP A 1 100 ? -5.192 -4.544 20.353 1.00 91.25 100 TRP A C 1
ATOM 783 O O . TRP A 1 100 ? -6.271 -5.003 20.709 1.00 91.25 100 TRP A O 1
ATOM 793 N N . ASN A 1 101 ? -4.702 -3.404 20.834 1.00 87.12 101 ASN A N 1
ATOM 794 C CA . ASN A 1 101 ? -5.344 -2.664 21.921 1.00 87.12 101 ASN A CA 1
ATOM 795 C C . ASN A 1 101 ? -6.377 -1.646 21.421 1.00 87.12 101 ASN A C 1
ATOM 797 O O . ASN A 1 101 ? -7.271 -1.247 22.167 1.00 87.12 101 ASN A O 1
ATOM 801 N N . PHE A 1 102 ? -6.264 -1.210 20.164 1.00 87.12 102 PHE A N 1
ATOM 802 C CA . PHE A 1 102 ? -7.066 -0.121 19.619 1.00 87.12 102 PHE A CA 1
ATOM 803 C C . PHE A 1 102 ? -7.584 -0.447 18.220 1.00 87.12 102 PHE A C 1
ATOM 805 O O . PHE A 1 102 ? -6.914 -1.122 17.439 1.00 87.12 102 PHE A O 1
ATOM 812 N N . ARG A 1 103 ? -8.759 0.101 17.879 1.00 91.94 103 ARG A N 1
ATOM 813 C CA . ARG A 1 103 ? -9.264 0.147 16.502 1.00 91.94 103 ARG A CA 1
ATOM 814 C C . ARG A 1 103 ? -9.906 1.491 16.177 1.00 91.94 103 ARG A C 1
ATOM 816 O O . ARG A 1 103 ? -10.507 2.118 17.048 1.00 91.94 103 ARG A O 1
ATOM 823 N N . ARG A 1 104 ? -9.845 1.908 14.915 1.00 89.06 104 ARG A N 1
ATOM 824 C CA . ARG A 1 104 ? -10.538 3.088 14.374 1.00 89.06 104 ARG A CA 1
ATOM 825 C C . ARG A 1 104 ? -11.422 2.678 13.196 1.00 89.06 104 ARG A C 1
ATOM 827 O O . ARG A 1 104 ? -10.928 1.972 12.317 1.00 89.06 104 ARG A O 1
ATOM 834 N N . PRO A 1 105 ? -12.703 3.088 13.157 1.00 92.12 105 PRO A N 1
ATOM 835 C CA . PRO A 1 105 ? -13.550 2.847 11.997 1.00 92.12 105 PRO A CA 1
ATOM 836 C C . PRO A 1 105 ? -13.112 3.728 10.824 1.00 92.12 105 PRO A C 1
ATOM 838 O O . PRO A 1 105 ? -12.806 4.907 11.000 1.00 92.12 105 PRO A O 1
ATOM 841 N N . ILE A 1 106 ? -13.144 3.160 9.626 1.00 93.31 106 ILE A N 1
ATOM 842 C CA . ILE A 1 106 ? -12.940 3.851 8.356 1.00 93.31 106 ILE A CA 1
ATOM 843 C C . ILE A 1 106 ? -14.206 3.647 7.533 1.00 93.31 106 ILE A C 1
ATOM 845 O O . ILE A 1 106 ? -14.608 2.517 7.253 1.00 93.31 106 ILE A O 1
ATOM 849 N N . GLN A 1 107 ? -14.846 4.754 7.170 1.00 93.31 107 GLN A N 1
ATOM 850 C CA . GLN A 1 107 ? -16.087 4.756 6.405 1.00 93.31 107 GLN A CA 1
ATOM 851 C C . GLN A 1 107 ? -15.795 4.996 4.928 1.00 93.31 107 GLN A C 1
ATOM 853 O O . GLN A 1 107 ? -15.269 6.040 4.549 1.00 93.31 107 GLN A O 1
ATOM 858 N N . ILE A 1 108 ? -16.179 4.036 4.093 1.00 93.50 108 ILE A N 1
ATOM 859 C CA . ILE A 1 108 ? -15.961 4.056 2.650 1.00 93.50 108 ILE A CA 1
ATOM 860 C C . ILE A 1 108 ? -17.319 4.197 1.982 1.00 93.50 108 ILE A C 1
ATOM 862 O O . ILE A 1 108 ? -18.158 3.303 2.069 1.00 93.50 108 ILE A O 1
ATOM 866 N N . THR A 1 109 ? -17.549 5.333 1.329 1.00 93.44 109 THR A N 1
ATOM 867 C CA . THR A 1 109 ? -18.816 5.605 0.643 1.00 93.44 109 THR A CA 1
ATOM 868 C C . THR A 1 109 ? -18.686 5.297 -0.838 1.00 93.44 109 THR A C 1
ATOM 870 O O . THR A 1 109 ? -17.790 5.811 -1.503 1.00 93.44 109 THR A O 1
ATOM 873 N N . ASN A 1 110 ? -19.611 4.496 -1.359 1.00 91.25 110 ASN A N 1
ATOM 874 C CA . ASN A 1 110 ? -19.705 4.170 -2.773 1.00 91.25 110 ASN A CA 1
ATOM 875 C C . ASN A 1 110 ? -21.075 4.594 -3.301 1.00 91.25 110 ASN A C 1
ATOM 877 O O . ASN A 1 110 ? -22.103 4.144 -2.805 1.00 91.25 110 ASN A O 1
ATOM 881 N N . THR A 1 111 ? -21.099 5.460 -4.311 1.00 91.62 111 THR A N 1
ATOM 882 C CA . THR A 1 111 ? -22.334 5.931 -4.956 1.00 91.62 111 THR A CA 1
ATOM 883 C C . THR A 1 111 ? -22.702 5.131 -6.206 1.00 91.62 111 THR A C 1
ATOM 885 O O . THR A 1 111 ? -23.824 5.265 -6.691 1.00 91.62 111 THR A O 1
ATOM 888 N N . GLY A 1 112 ? -21.788 4.297 -6.713 1.00 90.44 112 GLY A N 1
ATOM 889 C CA . GLY A 1 112 ? -21.957 3.491 -7.919 1.00 90.44 112 GLY A CA 1
ATOM 890 C C . GLY A 1 112 ? -22.466 2.074 -7.648 1.00 90.44 112 GLY A C 1
ATOM 891 O O . GLY A 1 112 ? -23.164 1.813 -6.666 1.00 90.44 112 GLY A O 1
ATOM 892 N N . SER A 1 113 ? -22.115 1.150 -8.547 1.00 90.75 113 SER A N 1
ATOM 893 C CA . SER A 1 113 ? -22.378 -0.286 -8.406 1.00 90.75 113 SER A CA 1
ATOM 894 C C . SER A 1 113 ? -21.498 -0.923 -7.331 1.00 90.75 113 SER A C 1
ATOM 896 O O . SER A 1 113 ? -20.510 -0.333 -6.903 1.00 90.75 113 SER A O 1
ATOM 898 N N . VAL A 1 114 ? -21.839 -2.144 -6.913 1.00 92.50 114 VAL A N 1
ATOM 899 C CA . VAL A 1 114 ? -21.016 -2.923 -5.977 1.00 92.50 114 VAL A CA 1
ATOM 900 C C . VAL A 1 114 ? -19.596 -3.058 -6.529 1.00 92.50 114 VAL A C 1
ATOM 902 O O . VAL A 1 114 ? -19.416 -3.311 -7.720 1.00 92.50 114 VAL A O 1
ATOM 905 N N . LEU A 1 115 ? -18.610 -2.882 -5.653 1.00 91.56 115 LEU A N 1
ATOM 906 C CA . LEU A 1 115 ? -17.195 -3.095 -5.944 1.00 91.56 115 LEU A CA 1
ATOM 907 C C . LEU A 1 115 ? -16.707 -4.284 -5.121 1.00 91.56 115 LEU A C 1
ATOM 909 O O . LEU A 1 115 ? -17.086 -4.405 -3.958 1.00 91.56 115 LEU A O 1
ATOM 913 N N . THR A 1 116 ? -15.880 -5.139 -5.713 1.00 93.00 116 THR A N 1
ATOM 914 C CA . THR A 1 116 ? -15.283 -6.311 -5.057 1.00 93.00 116 THR A CA 1
ATOM 915 C C . THR A 1 116 ? -13.772 -6.260 -5.186 1.00 93.00 116 THR A C 1
ATOM 917 O O . THR A 1 116 ? -13.289 -5.867 -6.251 1.00 93.00 116 THR A O 1
ATOM 920 N N . ASN A 1 117 ? -13.051 -6.678 -4.145 1.00 92.62 117 ASN A N 1
ATOM 921 C CA . ASN A 1 117 ? -11.584 -6.709 -4.102 1.00 92.62 117 ASN A CA 1
ATOM 922 C C . ASN A 1 117 ? -10.966 -5.363 -4.516 1.00 92.62 117 ASN A C 1
ATOM 924 O O . ASN A 1 117 ? -10.098 -5.274 -5.390 1.00 92.62 117 ASN A O 1
ATOM 928 N N . TYR A 1 118 ? -11.521 -4.283 -3.958 1.00 92.12 118 TYR A N 1
ATOM 929 C CA . TYR A 1 118 ? -11.296 -2.925 -4.442 1.00 92.12 118 TYR A CA 1
ATOM 930 C C . TYR A 1 118 ? -10.275 -2.185 -3.582 1.00 92.12 118 TYR A C 1
ATOM 932 O O . TYR A 1 118 ? -10.415 -2.126 -2.362 1.00 92.12 118 TYR A O 1
ATOM 940 N N . GLN A 1 119 ? -9.278 -1.577 -4.225 1.00 94.06 119 GLN A N 1
ATOM 941 C CA . GLN A 1 119 ? -8.192 -0.867 -3.550 1.00 94.06 119 GLN A CA 1
ATOM 942 C C . GLN A 1 119 ? -8.634 0.527 -3.083 1.00 94.06 119 GLN A C 1
ATOM 944 O O . GLN A 1 119 ? -9.058 1.368 -3.880 1.00 94.06 119 GLN A O 1
ATOM 949 N N . VAL A 1 120 ? -8.493 0.789 -1.783 1.00 94.50 120 VAL A N 1
ATOM 950 C CA . VAL A 1 120 ? -8.850 2.058 -1.136 1.00 94.50 120 VAL A CA 1
ATOM 951 C C . VAL A 1 120 ? -7.616 2.688 -0.496 1.00 94.50 1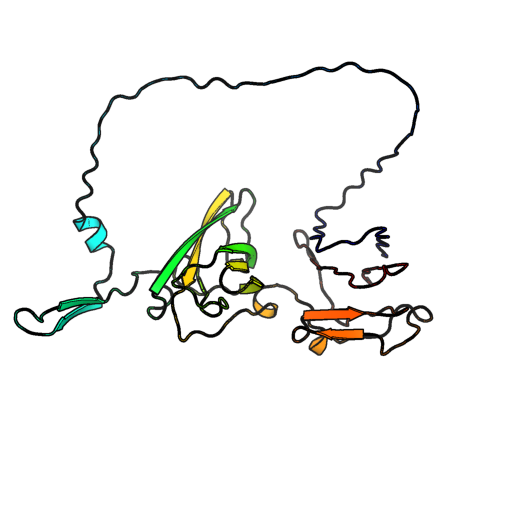20 VAL A C 1
ATOM 953 O O . VAL A 1 120 ? -6.960 2.067 0.336 1.00 94.50 120 VAL A O 1
ATOM 956 N N . ASP A 1 121 ? -7.324 3.939 -0.864 1.00 94.12 121 ASP A N 1
ATOM 957 C CA . ASP A 1 121 ? -6.287 4.748 -0.214 1.00 94.12 121 ASP A CA 1
ATOM 958 C C . ASP A 1 121 ? -6.758 5.161 1.195 1.00 94.12 121 ASP A C 1
ATOM 960 O O . ASP A 1 121 ? -7.794 5.812 1.354 1.00 94.12 121 ASP A O 1
ATOM 964 N N . VAL A 1 122 ? -5.978 4.822 2.220 1.00 96.31 122 VAL A N 1
ATOM 965 C CA . VAL A 1 122 ? -6.217 5.179 3.622 1.00 96.31 122 VAL A CA 1
ATOM 966 C C . VAL A 1 122 ? -5.021 5.966 4.150 1.00 96.31 122 VAL A C 1
ATOM 968 O O . VAL A 1 122 ? -3.921 5.434 4.301 1.00 96.31 122 VAL A O 1
ATOM 971 N N . SER A 1 123 ? -5.237 7.243 4.460 1.00 95.56 123 SER A N 1
ATOM 972 C CA . SER A 1 123 ? -4.241 8.085 5.127 1.00 95.56 123 SER A CA 1
ATOM 973 C C . SER A 1 123 ? -4.356 7.952 6.643 1.00 95.56 123 SER A C 1
ATOM 975 O O . SER A 1 123 ? -5.433 8.128 7.213 1.00 95.56 123 SER A O 1
ATOM 977 N N . VAL A 1 124 ? -3.233 7.671 7.296 1.00 94.69 124 VAL A N 1
ATOM 978 C CA . VAL A 1 124 ? -3.137 7.432 8.735 1.00 94.69 124 VAL A CA 1
ATOM 979 C C . VAL A 1 124 ? -2.148 8.423 9.328 1.00 94.69 124 VAL A C 1
ATOM 981 O O . VAL A 1 124 ? -0.977 8.432 8.969 1.00 94.69 124 VAL A O 1
ATOM 984 N N . THR A 1 125 ? -2.611 9.258 10.253 1.00 96.19 125 THR A N 1
ATOM 985 C CA . THR A 1 125 ? -1.726 10.061 11.105 1.00 96.19 125 THR A CA 1
ATOM 986 C C . THR A 1 125 ? -1.272 9.218 12.289 1.00 96.19 125 THR A C 1
ATOM 988 O O . THR A 1 125 ? -2.087 8.496 12.873 1.00 96.19 125 THR A O 1
ATOM 991 N N . TYR A 1 126 ? 0.008 9.332 12.641 1.00 93.75 126 TYR A N 1
ATOM 992 C CA . TYR A 1 126 ? 0.588 8.643 13.787 1.00 93.75 126 TYR A CA 1
ATOM 993 C C . TYR A 1 126 ? -0.186 8.932 15.077 1.00 93.75 126 TYR A C 1
ATOM 995 O O . TYR A 1 126 ? -0.637 10.051 15.331 1.00 93.75 126 TYR A O 1
ATOM 1003 N N . ASP A 1 127 ? -0.310 7.903 15.904 1.00 93.88 127 ASP A N 1
ATOM 1004 C CA . ASP A 1 127 ? -0.862 7.972 17.246 1.00 93.88 127 ASP A CA 1
ATOM 1005 C C . ASP A 1 127 ? 0.140 7.381 18.233 1.00 93.88 127 ASP A C 1
ATOM 1007 O O . ASP A 1 127 ? 0.870 6.456 17.894 1.00 93.88 127 ASP A O 1
ATOM 1011 N N . ALA A 1 128 ? 0.153 7.870 19.473 1.00 89.12 128 ALA A N 1
ATOM 1012 C CA . ALA A 1 128 ? 1.082 7.390 20.493 1.00 89.12 128 ALA A CA 1
ATOM 1013 C C . ALA A 1 128 ? 0.929 5.890 20.817 1.00 89.12 128 ALA A C 1
ATOM 1015 O O . ALA A 1 128 ? 1.850 5.300 21.374 1.00 89.12 128 ALA A O 1
ATOM 1016 N N . GLY A 1 129 ? -0.221 5.285 20.499 1.00 85.25 129 GLY A N 1
ATOM 1017 C CA . GLY A 1 129 ? -0.423 3.843 20.611 1.00 85.25 129 GLY A CA 1
ATOM 1018 C C . GLY A 1 129 ? 0.146 3.022 19.449 1.00 85.25 129 GLY A C 1
ATOM 1019 O O . GLY A 1 129 ? 0.141 1.806 19.557 1.00 85.25 129 GLY A O 1
ATOM 1020 N N . MET A 1 130 ? 0.582 3.634 18.347 1.00 96.31 130 MET A N 1
ATOM 1021 C CA . MET A 1 130 ? 1.159 2.933 17.190 1.00 96.31 130 MET A CA 1
ATOM 1022 C C . MET A 1 130 ? 2.658 2.709 17.380 1.00 96.31 130 MET A C 1
ATOM 1024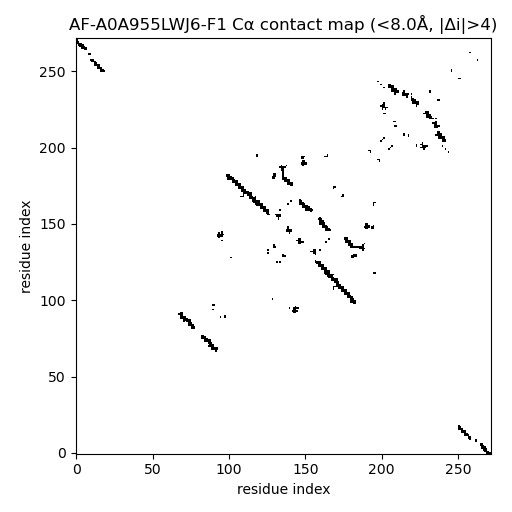 O O . MET A 1 130 ? 3.322 3.452 18.107 1.00 96.31 130 MET A O 1
ATOM 1028 N N . GLN A 1 131 ? 3.223 1.730 16.675 1.00 97.56 131 GLN A N 1
ATOM 1029 C CA . GLN A 1 131 ? 4.674 1.674 16.527 1.00 97.56 131 GLN A CA 1
ATOM 1030 C C . GLN A 1 131 ? 5.161 2.828 15.626 1.00 97.56 131 GLN A C 1
ATOM 1032 O O . GLN A 1 131 ? 4.469 3.186 14.668 1.00 97.56 131 GLN A O 1
ATOM 1037 N N . PRO A 1 132 ? 6.339 3.431 15.902 1.00 97.00 132 PRO A N 1
ATOM 1038 C CA . PRO A 1 132 ? 6.884 4.548 15.121 1.00 97.00 132 PRO A CA 1
ATOM 1039 C C . PRO A 1 132 ? 6.953 4.303 13.613 1.00 97.00 132 PRO A C 1
ATOM 1041 O O . PRO A 1 132 ? 6.834 5.243 12.832 1.00 97.00 132 PRO A O 1
ATOM 1044 N N . ASP A 1 133 ? 7.161 3.056 13.209 1.00 97.31 133 ASP A N 1
ATOM 1045 C CA . ASP A 1 133 ? 7.315 2.617 11.829 1.00 97.31 133 AS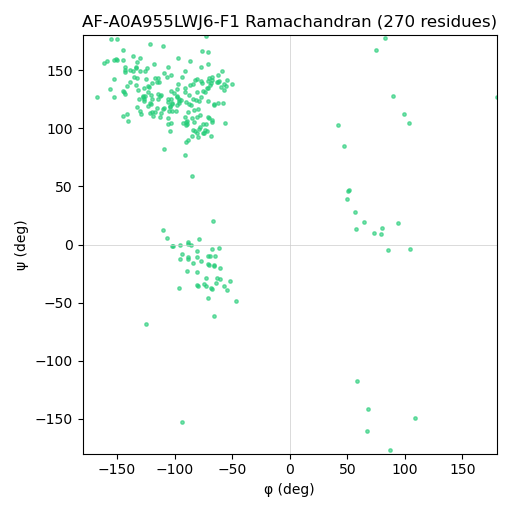P A CA 1
ATOM 1046 C C . ASP A 1 133 ? 6.012 2.113 11.185 1.00 97.31 133 ASP A C 1
ATOM 1048 O O . ASP A 1 133 ? 6.036 1.813 9.991 1.00 97.31 133 ASP A O 1
ATOM 1052 N N . PHE A 1 134 ? 4.897 2.107 11.927 1.00 98.06 134 PHE A N 1
ATOM 1053 C CA . PHE A 1 134 ? 3.572 1.618 11.528 1.00 98.06 134 PHE A CA 1
ATOM 1054 C C . PHE A 1 134 ? 3.481 0.107 11.240 1.00 98.06 134 PHE A C 1
ATOM 1056 O O . PHE A 1 134 ? 2.528 -0.347 10.599 1.00 98.06 134 PHE A O 1
ATOM 1063 N N . ASP A 1 135 ? 4.424 -0.700 11.727 1.00 97.69 135 ASP A N 1
ATOM 1064 C CA . ASP A 1 135 ? 4.434 -2.146 11.469 1.00 97.69 135 ASP A CA 1
ATOM 1065 C C . ASP A 1 135 ? 3.318 -2.910 12.212 1.00 97.69 135 ASP A C 1
ATOM 1067 O O . ASP A 1 135 ? 2.936 -4.024 11.831 1.00 97.69 135 ASP A O 1
ATOM 1071 N N . ASP A 1 136 ? 2.719 -2.288 13.231 1.00 98.25 136 ASP A N 1
ATOM 1072 C CA . ASP A 1 136 ? 1.597 -2.834 13.992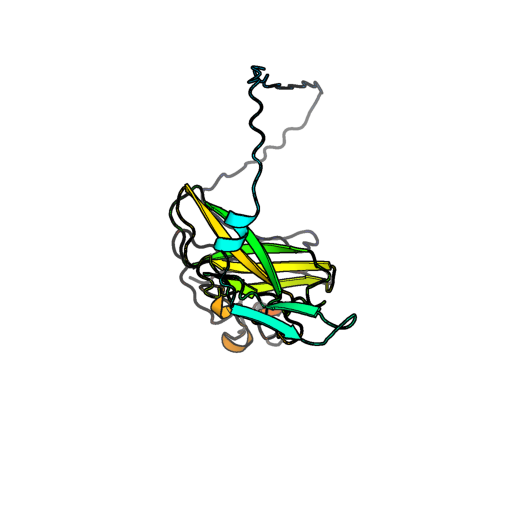 1.00 98.25 136 ASP A CA 1
ATOM 1073 C C . ASP A 1 136 ? 0.217 -2.566 13.385 1.00 98.25 136 ASP A C 1
ATOM 1075 O O . ASP A 1 136 ? -0.788 -3.013 13.945 1.00 98.25 136 ASP A O 1
ATOM 1079 N N . ILE A 1 137 ? 0.135 -1.877 12.245 1.00 98.38 137 ILE A N 1
ATOM 1080 C CA . ILE A 1 137 ? -1.144 -1.598 11.591 1.00 98.38 137 ILE A CA 1
ATOM 1081 C C . ILE A 1 137 ? -1.736 -2.875 10.987 1.00 98.38 137 ILE A C 1
ATOM 1083 O O . ILE A 1 137 ? -1.047 -3.645 10.313 1.00 98.38 137 ILE A O 1
ATOM 1087 N N . ARG A 1 138 ? -3.038 -3.085 11.214 1.00 98.38 138 ARG A N 1
ATOM 1088 C CA . ARG A 1 138 ? -3.864 -4.105 10.546 1.00 98.38 138 ARG A CA 1
ATOM 1089 C C . ARG A 1 138 ? -5.184 -3.522 10.080 1.00 98.38 138 ARG A C 1
ATOM 1091 O O . ARG A 1 138 ? -5.696 -2.589 10.695 1.00 98.38 138 ARG A O 1
ATOM 1098 N N . PHE A 1 139 ? -5.763 -4.105 9.037 1.00 98.44 139 PHE A N 1
ATOM 1099 C CA . PHE A 1 139 ? -7.102 -3.768 8.569 1.00 98.44 139 PHE A CA 1
ATOM 1100 C C . PHE A 1 139 ? -7.993 -4.999 8.642 1.00 98.44 139 PHE A C 1
ATOM 1102 O O . PHE A 1 139 ? -7.559 -6.098 8.316 1.00 98.44 139 PHE A O 1
ATOM 1109 N N . ALA A 1 140 ? -9.235 -4.819 9.078 1.00 97.62 140 ALA A N 1
ATOM 1110 C CA . ALA A 1 140 ? -10.226 -5.883 9.062 1.00 97.62 140 ALA A CA 1
ATOM 1111 C C . ALA A 1 140 ? -11.616 -5.343 8.722 1.00 97.62 140 ALA A C 1
ATOM 1113 O O . ALA A 1 140 ? -11.948 -4.185 9.002 1.00 97.62 140 ALA A O 1
ATOM 1114 N N . ASN A 1 141 ? -12.448 -6.195 8.136 1.00 95.75 141 ASN A N 1
ATOM 1115 C CA . ASN A 1 141 ? -13.848 -5.889 7.876 1.00 95.75 141 ASN A CA 1
ATOM 1116 C C . ASN A 1 141 ? -14.684 -5.900 9.176 1.00 95.75 141 ASN A C 1
ATOM 1118 O O . ASN A 1 141 ? -14.189 -6.162 10.275 1.00 95.75 141 ASN A O 1
ATOM 1122 N N . SER A 1 142 ? -15.984 -5.613 9.072 1.00 91.25 142 SER A N 1
ATOM 1123 C CA . SER A 1 142 ? -16.874 -5.544 10.240 1.00 91.25 142 SER A CA 1
ATOM 1124 C C . SER A 1 142 ? -17.093 -6.873 10.968 1.00 91.25 142 SER A C 1
ATOM 1126 O O . SER A 1 142 ? -17.541 -6.861 12.112 1.00 91.25 142 SER A O 1
ATOM 1128 N N . SER A 1 143 ? -16.791 -8.008 10.332 1.00 91.12 143 SER A N 1
ATOM 1129 C CA . SER A 1 143 ? -16.803 -9.328 10.973 1.00 91.12 143 SER A CA 1
ATOM 1130 C C . SER A 1 143 ? -15.473 -9.698 11.635 1.00 91.12 143 SER A C 1
ATOM 1132 O O . SER A 1 143 ? -15.386 -10.770 12.228 1.00 91.12 143 SER A O 1
ATOM 1134 N N . GLY A 1 144 ? -14.463 -8.823 11.585 1.00 91.50 144 GLY A N 1
ATOM 1135 C CA . GLY A 1 144 ? -13.137 -9.082 12.144 1.00 91.50 144 GLY A CA 1
ATOM 1136 C C . GLY A 1 144 ? -12.252 -9.949 11.248 1.00 91.50 144 GLY A C 1
ATOM 1137 O O . GLY A 1 144 ? -11.243 -10.452 11.723 1.00 91.50 144 GLY A O 1
ATOM 1138 N N . SER A 1 145 ? -12.605 -10.141 9.973 1.00 95.19 145 SER A N 1
ATOM 1139 C CA . SER A 1 145 ? -11.724 -10.815 9.012 1.00 95.19 145 SER A CA 1
ATOM 1140 C C . SER A 1 145 ? -10.686 -9.829 8.493 1.00 95.19 145 SER A C 1
ATOM 1142 O O . SER A 1 145 ? -11.046 -8.712 8.116 1.00 95.19 145 SER A O 1
ATOM 1144 N N . GLU A 1 146 ? -9.422 -10.242 8.503 1.00 97.06 146 GLU A N 1
ATOM 1145 C CA . GLU A 1 146 ? -8.290 -9.444 8.028 1.00 97.06 146 GLU A CA 1
ATOM 1146 C C . GLU A 1 146 ? -8.423 -9.119 6.536 1.00 97.06 146 GLU A C 1
ATOM 1148 O O . GLU A 1 146 ? -8.952 -9.923 5.771 1.00 97.06 146 GLU A O 1
ATOM 1153 N N . LEU A 1 147 ? -7.955 -7.933 6.152 1.00 98.25 147 LEU A N 1
ATOM 1154 C CA . LEU A 1 147 ? -7.918 -7.442 4.778 1.00 98.25 147 LEU A CA 1
ATOM 1155 C C . LEU A 1 147 ? -6.465 -7.259 4.342 1.00 98.25 147 LEU A C 1
ATOM 1157 O O . LEU A 1 147 ? -5.648 -6.748 5.117 1.00 98.25 147 LEU A O 1
ATOM 1161 N N . ASP A 1 148 ? -6.163 -7.620 3.097 1.00 98.44 148 ASP A N 1
ATOM 1162 C CA . ASP A 1 148 ? -4.849 -7.390 2.509 1.00 98.44 148 ASP A CA 1
ATOM 1163 C C . ASP A 1 148 ? -4.590 -5.888 2.325 1.00 98.44 148 ASP A C 1
ATOM 1165 O O . ASP A 1 148 ? -5.480 -5.089 2.008 1.00 98.44 148 ASP A O 1
ATOM 1169 N N . PHE A 1 149 ? -3.348 -5.476 2.565 1.00 98.06 149 PHE A N 1
ATOM 1170 C CA . PHE A 1 149 ? -2.954 -4.081 2.435 1.00 98.06 149 PHE A CA 1
ATOM 1171 C C . PHE A 1 149 ? -1.491 -3.919 2.039 1.00 98.06 149 PHE A C 1
ATOM 1173 O O . PHE A 1 149 ? -0.640 -4.778 2.275 1.00 98.06 149 PHE A O 1
ATOM 1180 N N . TRP A 1 150 ? -1.184 -2.752 1.488 1.00 95.81 150 TRP A N 1
ATOM 1181 C CA . TRP A 1 150 ? 0.161 -2.333 1.144 1.00 95.81 150 TRP A CA 1
ATOM 1182 C C . TRP A 1 150 ? 0.467 -0.972 1.765 1.00 95.81 150 TRP A C 1
ATOM 1184 O O . TRP A 1 150 ? -0.256 0.005 1.560 1.00 95.81 150 TRP A O 1
ATOM 1194 N N . LEU A 1 151 ? 1.559 -0.899 2.523 1.00 94.81 151 LEU A N 1
ATOM 1195 C CA . LEU A 1 151 ? 2.135 0.346 3.006 1.00 94.81 151 LEU A CA 1
ATOM 1196 C C . LEU A 1 151 ? 2.812 1.054 1.829 1.00 94.81 151 LEU A C 1
ATOM 1198 O O . LEU A 1 151 ? 3.942 0.745 1.456 1.00 94.81 151 LEU A O 1
ATOM 1202 N N . LYS A 1 152 ? 2.094 2.012 1.246 1.00 88.69 152 LYS A N 1
ATOM 1203 C CA . LYS A 1 152 ? 2.525 2.746 0.057 1.00 88.69 152 LYS A CA 1
ATOM 1204 C C . LYS A 1 152 ? 3.679 3.700 0.359 1.00 88.69 152 LYS A C 1
ATOM 1206 O O . LYS A 1 152 ? 4.638 3.789 -0.400 1.00 88.69 152 LYS A O 1
ATOM 1211 N N . GLN A 1 153 ? 3.558 4.458 1.443 1.00 89.56 153 GLN A N 1
ATOM 1212 C CA . GLN A 1 153 ? 4.577 5.400 1.903 1.00 89.56 153 GLN A CA 1
ATOM 1213 C C . GLN A 1 153 ? 4.340 5.753 3.366 1.00 89.56 153 GLN A C 1
ATOM 1215 O O . GLN A 1 153 ? 3.208 5.684 3.846 1.00 89.56 153 GLN A O 1
ATOM 1220 N N . LYS A 1 154 ? 5.398 6.186 4.049 1.00 94.31 154 LYS A N 1
ATOM 1221 C CA . LYS A 1 154 ? 5.326 6.703 5.413 1.00 94.31 154 LYS A CA 1
ATOM 1222 C C . LYS A 1 154 ? 6.442 7.689 5.720 1.00 94.31 154 LYS A C 1
ATOM 1224 O O . LYS A 1 154 ? 7.505 7.654 5.100 1.00 94.31 154 LYS A O 1
ATOM 1229 N N . SER A 1 155 ? 6.187 8.492 6.739 1.00 95.75 155 SER A N 1
ATOM 1230 C CA . SER A 1 155 ? 7.170 9.214 7.530 1.00 95.75 155 SER A CA 1
ATOM 1231 C C . SER A 1 155 ? 7.026 8.734 8.972 1.00 95.75 155 SER A C 1
ATOM 1233 O O . SER A 1 155 ? 5.979 8.953 9.588 1.00 95.75 155 SER A O 1
ATOM 1235 N N . ASP A 1 156 ? 8.054 8.061 9.498 1.00 97.44 156 ASP A N 1
ATOM 1236 C CA . ASP A 1 156 ? 8.016 7.465 10.837 1.00 97.44 156 ASP A CA 1
ATOM 1237 C C . ASP A 1 156 ? 7.548 8.481 11.891 1.00 97.44 156 ASP A C 1
ATOM 1239 O O . ASP A 1 156 ? 7.923 9.657 11.877 1.00 97.44 156 ASP A O 1
ATOM 1243 N N . SER A 1 157 ? 6.695 8.019 12.806 1.00 94.19 157 SER A N 1
ATOM 1244 C CA . SER A 1 157 ? 6.068 8.815 13.870 1.00 94.19 157 SER A CA 1
ATOM 1245 C C . SER A 1 157 ? 5.250 10.030 13.402 1.00 94.19 157 SER A C 1
ATOM 1247 O O . SER A 1 157 ? 4.907 10.879 14.223 1.00 94.19 157 SER A O 1
ATOM 1249 N N . THR A 1 158 ? 4.933 10.141 12.106 1.00 96.19 158 THR A N 1
ATOM 1250 C CA . THR A 1 158 ? 4.212 11.295 11.543 1.00 96.19 158 THR A CA 1
ATOM 1251 C C . THR A 1 158 ? 2.951 10.860 10.804 1.00 96.19 158 THR A C 1
ATOM 1253 O O . THR A 1 158 ? 1.839 11.113 11.272 1.00 96.19 158 THR A O 1
ATOM 1256 N N . ASP A 1 159 ? 3.102 10.178 9.671 1.00 94.00 159 ASP A N 1
ATOM 1257 C CA . ASP A 1 159 ? 1.990 9.768 8.819 1.00 94.00 159 ASP A CA 1
ATOM 1258 C C . ASP A 1 159 ? 2.367 8.599 7.904 1.00 94.00 159 ASP A C 1
ATOM 1260 O O . ASP A 1 159 ? 3.539 8.358 7.616 1.00 94.00 159 ASP A O 1
ATOM 1264 N N . ALA A 1 160 ? 1.353 7.870 7.452 1.00 94.38 160 ALA A N 1
ATOM 1265 C CA . ALA A 1 160 ? 1.470 6.784 6.497 1.00 94.38 160 ALA A CA 1
ATOM 1266 C C . ALA A 1 160 ? 0.270 6.774 5.544 1.00 94.38 160 ALA A C 1
ATOM 1268 O O . ALA A 1 160 ? -0.844 7.167 5.894 1.00 94.38 160 ALA A O 1
ATOM 1269 N N . THR A 1 161 ? 0.491 6.311 4.319 1.00 94.81 161 THR A N 1
ATOM 1270 C CA . THR A 1 161 ? -0.574 5.997 3.364 1.00 94.81 161 THR A CA 1
ATOM 1271 C C . THR A 1 161 ? -0.568 4.501 3.109 1.00 94.81 161 THR A C 1
ATOM 1273 O O . THR A 1 161 ? 0.451 3.942 2.701 1.00 94.81 161 THR A O 1
ATOM 1276 N N . PHE A 1 162 ? -1.718 3.874 3.312 1.00 96.75 162 PHE A N 1
ATOM 1277 C CA . PHE A 1 162 ? -1.960 2.473 3.006 1.00 96.75 162 PHE A CA 1
ATOM 1278 C C . PHE A 1 162 ? -2.902 2.362 1.817 1.00 96.75 162 PHE A C 1
ATOM 1280 O O . PHE A 1 162 ? -3.793 3.191 1.649 1.00 96.75 162 PHE A O 1
ATOM 1287 N N . ILE A 1 163 ? -2.724 1.322 1.016 1.00 95.88 163 ILE A N 1
ATOM 1288 C CA . ILE A 1 163 ? -3.742 0.854 0.082 1.00 95.88 163 ILE A CA 1
ATOM 1289 C C . ILE A 1 163 ? -4.315 -0.422 0.675 1.00 95.88 163 ILE A C 1
ATOM 1291 O O . ILE A 1 163 ? -3.557 -1.344 0.950 1.00 95.88 163 ILE A O 1
ATOM 1295 N N . VAL A 1 164 ? -5.625 -0.459 0.897 1.00 97.62 164 VAL A N 1
ATOM 1296 C CA . VAL A 1 164 ? -6.324 -1.610 1.483 1.00 97.62 164 VAL A CA 1
ATOM 1297 C C . VAL A 1 164 ? -7.210 -2.237 0.420 1.00 97.62 164 VAL A C 1
ATOM 1299 O O . VAL A 1 164 ? -7.996 -1.530 -0.212 1.00 97.62 164 VAL A O 1
ATOM 1302 N N . GLU A 1 165 ? -7.092 -3.543 0.220 1.00 97.38 165 GLU A N 1
ATOM 1303 C CA . GLU A 1 165 ? -8.027 -4.308 -0.594 1.00 97.38 165 GLU A CA 1
ATOM 1304 C C . GLU A 1 165 ? -9.287 -4.595 0.230 1.00 97.38 165 GLU A C 1
ATOM 1306 O O . GLU A 1 165 ? -9.238 -5.245 1.268 1.00 97.38 165 GLU A O 1
ATOM 1311 N N . VAL A 1 166 ? -10.431 -4.064 -0.198 1.00 95.81 166 VAL A N 1
ATOM 1312 C CA . VAL A 1 166 ? -11.706 -4.264 0.499 1.00 95.81 166 VAL A CA 1
ATOM 1313 C C . VAL A 1 166 ? -12.553 -5.274 -0.266 1.00 95.81 166 VAL A C 1
ATOM 1315 O O . VAL A 1 166 ? -12.962 -4.995 -1.397 1.00 95.81 166 VAL A O 1
ATOM 1318 N N . ASP A 1 167 ? -12.870 -6.402 0.383 1.00 95.00 167 ASP A N 1
ATOM 1319 C CA . ASP A 1 167 ? -13.614 -7.535 -0.192 1.00 95.00 167 ASP A CA 1
ATOM 1320 C C . ASP A 1 167 ? -14.863 -7.097 -0.961 1.00 95.00 167 ASP A C 1
ATOM 1322 O O . ASP A 1 167 ? -15.139 -7.548 -2.072 1.00 95.00 167 ASP A O 1
ATOM 1326 N N . THR A 1 168 ? -15.677 -6.233 -0.348 1.00 94.31 168 THR A N 1
ATOM 1327 C CA . THR A 1 168 ? -16.916 -5.735 -0.943 1.00 94.31 168 THR A CA 1
ATOM 1328 C C . THR A 1 168 ? -17.277 -4.353 -0.412 1.00 94.31 168 THR A C 1
ATOM 1330 O O . THR A 1 168 ? -17.430 -4.140 0.792 1.00 94.31 168 THR A O 1
ATOM 1333 N N . ILE A 1 169 ? -17.506 -3.418 -1.331 1.00 93.31 169 ILE A N 1
ATOM 1334 C CA . ILE A 1 169 ? -18.058 -2.096 -1.040 1.00 93.31 169 ILE A CA 1
ATOM 1335 C C . ILE A 1 169 ? -19.448 -2.017 -1.668 1.00 93.31 169 ILE A C 1
ATOM 1337 O O . ILE A 1 169 ? -19.599 -1.997 -2.894 1.00 93.31 169 ILE A O 1
ATOM 1341 N N . ALA A 1 170 ? -20.479 -1.999 -0.824 1.00 91.50 170 ALA A N 1
ATOM 1342 C CA . ALA A 1 170 ? -21.860 -2.088 -1.279 1.00 91.50 170 ALA A CA 1
ATOM 1343 C C . ALA A 1 170 ? -22.289 -0.838 -2.070 1.00 91.50 170 ALA A C 1
ATOM 1345 O O . ALA A 1 170 ? -21.882 0.287 -1.771 1.00 91.50 170 ALA A O 1
ATOM 1346 N N . SER A 1 171 ? -23.126 -1.042 -3.090 1.00 92.44 171 SER A N 1
ATOM 1347 C CA . SER A 1 171 ? -23.616 0.022 -3.972 1.00 92.44 171 SER A CA 1
ATOM 1348 C C . SER A 1 171 ? -24.452 1.046 -3.219 1.00 92.44 171 SER A C 1
ATOM 1350 O O . SER A 1 171 ? -25.299 0.666 -2.409 1.00 92.44 171 SER A O 1
ATOM 1352 N N . SER A 1 172 ? -24.273 2.324 -3.549 1.00 90.62 172 SER A N 1
ATOM 1353 C CA . SER A 1 172 ? -25.046 3.440 -2.982 1.00 90.62 172 SER A CA 1
ATOM 1354 C C . SER A 1 172 ? -25.116 3.416 -1.445 1.00 90.62 172 SER A C 1
ATOM 1356 O O . SER A 1 172 ? -26.163 3.691 -0.858 1.00 90.62 172 SER A O 1
ATOM 1358 N N . SER A 1 173 ? -24.014 3.048 -0.787 1.00 90.94 173 SER A N 1
ATOM 1359 C CA . SER A 1 173 ? -23.958 2.852 0.663 1.00 90.94 173 SER A CA 1
ATOM 1360 C C . SER A 1 173 ? -22.575 3.162 1.244 1.00 90.94 173 SER A C 1
ATOM 1362 O O . SER A 1 173 ? -21.626 3.466 0.516 1.00 90.94 173 SER A O 1
ATOM 1364 N N . THR A 1 174 ? -22.472 3.074 2.570 1.00 91.19 174 THR A N 1
ATOM 1365 C CA . THR A 1 174 ? -21.215 3.204 3.305 1.00 91.19 174 THR A CA 1
ATOM 1366 C C . THR A 1 174 ? -20.815 1.855 3.895 1.00 91.19 174 THR A C 1
ATOM 1368 O O . THR A 1 174 ? -21.497 1.334 4.778 1.00 91.19 174 THR A O 1
ATOM 1371 N N . THR A 1 175 ? -19.684 1.314 3.447 1.00 92.94 175 THR A N 1
ATOM 1372 C CA . THR A 1 175 ? -19.026 0.157 4.070 1.00 92.94 175 THR A CA 1
ATOM 1373 C C . THR A 1 175 ? -18.097 0.649 5.178 1.00 92.94 175 THR A C 1
ATOM 1375 O O . THR A 1 175 ? -17.377 1.630 4.995 1.00 92.94 175 THR A O 1
ATOM 1378 N N . THR A 1 176 ? -18.097 -0.025 6.330 1.00 92.81 176 THR A N 1
ATOM 1379 C CA . THR A 1 176 ? -17.137 0.247 7.411 1.00 92.81 176 THR A CA 1
ATOM 1380 C C . THR A 1 176 ? -16.092 -0.858 7.460 1.00 92.81 176 THR A C 1
ATOM 1382 O O . THR A 1 176 ? -16.441 -2.028 7.611 1.00 92.81 176 THR A O 1
ATOM 1385 N N . ILE A 1 177 ? -14.823 -0.472 7.385 1.00 96.38 177 ILE A N 1
ATOM 1386 C CA . ILE A 1 177 ? -13.693 -1.316 7.787 1.00 96.38 177 ILE A CA 1
ATOM 1387 C C . ILE A 1 177 ? -13.069 -0.730 9.054 1.00 96.38 177 ILE A C 1
ATOM 1389 O O . ILE A 1 177 ? -13.404 0.381 9.473 1.00 96.38 177 ILE A O 1
ATOM 1393 N N . TYR A 1 178 ? -12.158 -1.462 9.674 1.00 95.75 178 TYR A N 1
ATOM 1394 C CA . TYR A 1 178 ? -11.478 -1.039 10.888 1.00 95.75 178 TYR A CA 1
ATOM 1395 C C . TYR A 1 178 ? -9.972 -1.132 10.709 1.00 95.75 178 TYR A C 1
ATOM 1397 O O . TYR A 1 178 ? -9.464 -2.144 10.236 1.00 95.75 178 TYR A O 1
ATOM 1405 N N . MET A 1 179 ? -9.268 -0.090 11.139 1.00 97.25 179 MET A N 1
ATOM 1406 C CA . MET A 1 179 ? -7.820 -0.107 11.307 1.00 97.25 179 MET A CA 1
ATOM 1407 C C . MET A 1 179 ? -7.494 -0.420 12.763 1.00 97.25 179 MET A C 1
ATOM 1409 O O . MET A 1 179 ? -7.955 0.298 13.649 1.00 97.25 179 MET A O 1
ATOM 1413 N N . TYR A 1 180 ? -6.695 -1.448 13.007 1.00 96.75 180 TYR A N 1
ATOM 1414 C CA . TYR A 1 180 ? -6.214 -1.857 14.321 1.00 96.75 180 TYR A CA 1
ATOM 1415 C C . TYR A 1 180 ? -4.761 -1.419 14.520 1.00 96.75 180 TYR A C 1
ATOM 1417 O O . TYR A 1 180 ? -3.986 -1.387 13.566 1.00 96.75 180 TYR A O 1
ATOM 1425 N N . TYR A 1 181 ? -4.411 -1.075 15.759 1.00 96.06 181 TYR A N 1
ATOM 1426 C CA . TYR A 1 181 ? -3.050 -0.724 16.188 1.00 96.06 181 TYR A CA 1
ATOM 1427 C C . TYR A 1 181 ? -2.874 -0.976 17.698 1.00 96.06 181 TYR A C 1
ATOM 1429 O O . TYR A 1 181 ? -3.821 -1.367 18.391 1.00 96.06 181 TYR A O 1
ATOM 1437 N N . GLY A 1 182 ? -1.669 -0.771 18.229 1.00 92.62 182 GLY A N 1
ATOM 1438 C CA . GLY A 1 182 ? -1.354 -0.991 19.640 1.00 92.62 182 GLY A CA 1
ATOM 1439 C C . GLY A 1 182 ? -0.776 -2.357 19.962 1.00 92.62 182 GLY A C 1
ATOM 1440 O O . GLY A 1 182 ? -0.813 -2.741 21.128 1.00 92.62 182 GLY A O 1
ATOM 1441 N N . ASN A 1 183 ? -0.257 -3.083 18.971 1.00 94.94 183 ASN A N 1
ATOM 1442 C CA . ASN A 1 183 ? 0.443 -4.348 19.185 1.00 94.94 183 ASN A CA 1
ATOM 1443 C C . ASN A 1 183 ? 1.958 -4.134 19.039 1.00 94.94 183 ASN A C 1
ATOM 1445 O O . ASN A 1 183 ? 2.497 -4.147 17.934 1.00 94.94 183 ASN A O 1
ATOM 1449 N N . SER A 1 184 ? 2.667 -3.965 20.157 1.00 93.88 184 SER A N 1
ATOM 1450 C CA . SER A 1 184 ? 4.111 -3.681 20.153 1.00 93.88 184 SER A CA 1
ATOM 1451 C C . SER A 1 184 ? 4.992 -4.853 19.701 1.00 93.88 184 SER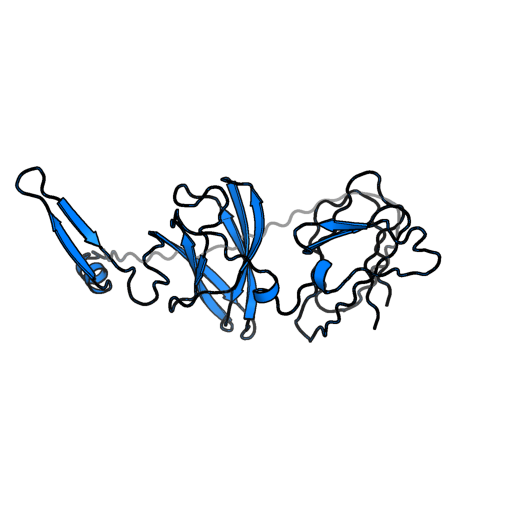 A C 1
ATOM 1453 O O . SER A 1 184 ? 6.200 -4.686 19.580 1.00 93.88 184 SER A O 1
ATOM 1455 N N . GLY A 1 185 ? 4.425 -6.054 19.545 1.00 94.88 185 GLY A N 1
ATOM 1456 C CA . GLY A 1 185 ? 5.134 -7.242 19.061 1.00 94.88 185 GLY A CA 1
ATOM 1457 C C . GLY A 1 185 ? 4.848 -7.576 17.597 1.00 94.88 185 GLY A C 1
ATOM 1458 O O . GLY A 1 185 ? 5.382 -8.562 17.092 1.00 94.88 185 GLY A O 1
ATOM 1459 N N . ALA A 1 186 ? 3.988 -6.808 16.925 1.00 97.06 186 ALA A N 1
ATOM 1460 C CA . ALA A 1 186 ? 3.639 -7.047 15.533 1.00 97.06 186 ALA A CA 1
ATOM 1461 C C . ALA A 1 186 ? 4.747 -6.567 14.585 1.00 97.06 186 ALA A C 1
ATOM 1463 O O . ALA A 1 186 ? 5.328 -5.503 14.784 1.00 97.06 186 ALA A O 1
ATOM 1464 N N . SER A 1 187 ? 4.996 -7.349 13.535 1.00 97.06 187 SER A N 1
ATOM 1465 C CA . SER A 1 187 ? 5.745 -6.937 12.345 1.00 97.06 187 SER A CA 1
ATOM 1466 C C . SER A 1 187 ? 4.788 -6.514 11.232 1.00 97.06 187 SER A C 1
ATOM 1468 O O . SER A 1 187 ? 3.629 -6.950 11.220 1.00 97.06 187 SER A O 1
ATOM 1470 N N . SER A 1 188 ? 5.276 -5.750 10.251 1.00 95.81 188 SER A N 1
ATOM 1471 C CA . SER A 1 188 ? 4.472 -5.393 9.078 1.00 95.81 188 SER A CA 1
ATOM 1472 C C . SER A 1 188 ? 3.962 -6.628 8.330 1.00 95.81 188 SER A C 1
ATOM 1474 O O . SER A 1 188 ? 4.708 -7.583 8.111 1.00 95.81 188 SER A O 1
ATOM 1476 N N . MET A 1 189 ? 2.700 -6.580 7.899 1.00 96.00 189 MET A N 1
ATOM 1477 C CA . MET A 1 189 ? 2.094 -7.544 6.962 1.00 96.00 189 MET A CA 1
ATOM 1478 C C . MET A 1 189 ? 1.816 -6.921 5.588 1.00 96.00 189 MET A C 1
ATOM 1480 O O . MET A 1 189 ? 1.129 -7.513 4.765 1.00 96.00 189 MET A O 1
ATOM 1484 N N . SER A 1 190 ? 2.363 -5.729 5.326 1.00 95.75 190 SER A N 1
ATOM 1485 C CA . SER A 1 190 ? 2.196 -5.035 4.051 1.00 95.75 190 SER A CA 1
ATOM 1486 C C . SER A 1 190 ? 2.689 -5.889 2.875 1.00 95.75 190 SER A C 1
ATOM 1488 O O . SER A 1 190 ? 3.876 -6.213 2.797 1.00 95.75 190 SER A O 1
ATOM 1490 N N . ASN A 1 191 ? 1.810 -6.175 1.915 1.00 93.19 191 ASN A N 1
ATOM 1491 C CA . ASN A 1 191 ? 2.116 -6.996 0.748 1.00 93.19 191 ASN A CA 1
ATOM 1492 C C . ASN A 1 191 ? 1.376 -6.494 -0.503 1.00 93.19 191 ASN A C 1
ATOM 1494 O O . ASN A 1 191 ? 0.160 -6.628 -0.625 1.00 93.19 191 ASN A O 1
ATOM 1498 N N . ALA A 1 192 ? 2.118 -5.939 -1.464 1.00 90.44 192 ALA A N 1
ATOM 1499 C CA . ALA A 1 192 ? 1.535 -5.419 -2.700 1.00 90.44 192 ALA A CA 1
ATOM 1500 C C . ALA A 1 192 ? 0.947 -6.531 -3.588 1.00 90.44 192 ALA A C 1
ATOM 1502 O O . ALA A 1 192 ? -0.112 -6.349 -4.178 1.00 90.44 192 ALA A O 1
ATOM 1503 N N . GLN A 1 193 ? 1.600 -7.691 -3.660 1.00 89.06 193 GLN A N 1
ATOM 1504 C CA . GLN A 1 193 ? 1.171 -8.815 -4.492 1.00 89.06 193 GLN A CA 1
ATOM 1505 C C . GLN A 1 193 ? -0.185 -9.384 -4.061 1.00 89.06 193 GLN A C 1
ATOM 1507 O O . GLN A 1 193 ? -0.941 -9.817 -4.923 1.00 89.06 193 GLN A O 1
ATOM 1512 N N . ASN A 1 194 ? -0.500 -9.360 -2.763 1.00 92.44 194 ASN A N 1
ATOM 1513 C CA . ASN A 1 194 ? -1.826 -9.737 -2.274 1.00 92.44 194 ASN A CA 1
ATOM 1514 C C . ASN A 1 194 ? -2.850 -8.602 -2.446 1.00 92.44 194 ASN A C 1
ATOM 1516 O O . ASN A 1 194 ? -4.002 -8.856 -2.761 1.00 92.44 194 ASN A O 1
ATOM 1520 N N . THR A 1 195 ? -2.425 -7.345 -2.275 1.00 93.75 195 THR A N 1
ATOM 1521 C CA . THR A 1 195 ? -3.331 -6.179 -2.251 1.00 93.75 195 THR A CA 1
ATOM 1522 C C . THR A 1 195 ? -3.860 -5.785 -3.630 1.00 93.75 195 THR A C 1
ATOM 1524 O O . THR A 1 195 ? -4.969 -5.262 -3.750 1.00 93.75 195 THR A O 1
ATOM 1527 N N . PHE A 1 196 ? -3.055 -5.948 -4.681 1.00 90.56 196 PHE A N 1
ATOM 1528 C CA . PHE A 1 196 ? -3.417 -5.559 -6.043 1.00 90.56 196 PHE A CA 1
ATOM 1529 C C . PHE A 1 196 ? -3.721 -6.784 -6.896 1.00 90.56 196 PHE A C 1
ATOM 1531 O O . PHE A 1 196 ? -3.011 -7.781 -6.833 1.00 90.56 196 PHE A O 1
ATOM 1538 N N . LEU A 1 197 ? -4.695 -6.661 -7.805 1.00 87.06 197 LEU A N 1
ATOM 1539 C CA . LEU A 1 197 ? -4.975 -7.710 -8.794 1.00 87.06 197 LEU A CA 1
ATOM 1540 C C . LEU A 1 197 ? -3.726 -8.086 -9.609 1.00 87.06 197 LEU A C 1
ATOM 1542 O O 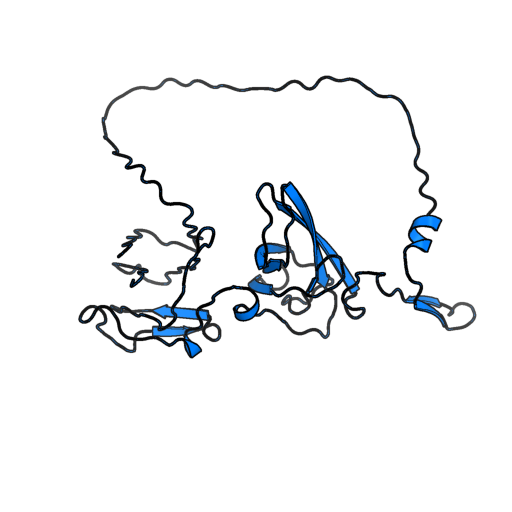. LEU A 1 197 ? -3.503 -9.249 -9.940 1.00 87.06 197 LEU A O 1
ATOM 1546 N N . HIS A 1 198 ? -2.930 -7.072 -9.945 1.00 85.50 198 HIS A N 1
ATOM 1547 C CA . HIS A 1 198 ? -1.671 -7.195 -10.656 1.00 85.50 198 HIS A CA 1
ATOM 1548 C C . HIS A 1 198 ? -0.666 -6.198 -10.083 1.00 85.50 198 HIS A C 1
ATOM 1550 O O . HIS A 1 198 ? -0.996 -5.030 -9.877 1.00 85.50 198 HIS A O 1
ATOM 1556 N N . PHE A 1 199 ? 0.568 -6.647 -9.872 1.00 88.75 199 PHE A N 1
ATOM 1557 C CA . PHE A 1 199 ? 1.660 -5.816 -9.384 1.00 88.75 199 PHE A CA 1
ATOM 1558 C C . PHE A 1 199 ? 2.967 -6.245 -10.054 1.00 88.75 199 PHE A C 1
ATOM 1560 O O . PHE A 1 199 ? 3.261 -7.437 -10.094 1.00 88.75 199 PHE A O 1
ATOM 1567 N N . VAL A 1 200 ? 3.732 -5.288 -10.588 1.00 89.88 200 VAL A N 1
ATOM 1568 C CA . VAL A 1 200 ? 5.039 -5.568 -11.206 1.00 89.88 200 VAL A CA 1
ATOM 1569 C C . VAL A 1 200 ? 6.092 -5.677 -10.111 1.00 89.88 200 VAL A C 1
ATOM 1571 O O . VAL A 1 200 ? 6.296 -4.726 -9.356 1.00 89.88 200 VAL A O 1
ATOM 1574 N N . ASN A 1 201 ? 6.812 -6.793 -10.068 1.00 91.00 201 ASN A N 1
ATOM 1575 C CA . ASN A 1 201 ? 8.034 -6.920 -9.287 1.00 91.00 201 ASN A CA 1
ATOM 1576 C C . ASN A 1 201 ? 9.213 -7.229 -10.215 1.00 91.00 201 ASN A C 1
ATOM 1578 O O . ASN A 1 201 ? 9.346 -8.324 -10.750 1.00 91.00 201 ASN A O 1
ATOM 1582 N N . PHE A 1 202 ? 10.122 -6.273 -10.381 1.00 93.44 202 PHE A N 1
ATOM 1583 C CA . PHE A 1 202 ? 11.229 -6.370 -11.333 1.00 93.44 202 PHE A CA 1
ATOM 1584 C C . PHE A 1 202 ? 12.248 -7.473 -11.000 1.00 93.44 202 PHE A C 1
ATOM 1586 O O . PHE A 1 202 ? 12.986 -7.887 -11.896 1.00 93.44 202 PHE A O 1
ATOM 1593 N N . ASN A 1 203 ? 12.286 -7.986 -9.759 1.00 93.31 203 ASN A N 1
ATOM 1594 C CA . ASN A 1 203 ? 13.118 -9.148 -9.427 1.00 93.31 203 ASN A CA 1
ATOM 1595 C C . ASN A 1 203 ? 12.543 -10.445 -10.010 1.00 93.31 203 ASN A C 1
ATOM 1597 O O . ASN A 1 203 ? 13.312 -11.316 -10.412 1.00 93.31 203 ASN A O 1
ATOM 1601 N N . THR A 1 204 ? 11.215 -10.586 -10.047 1.00 92.44 204 THR A N 1
ATOM 1602 C CA . THR A 1 204 ? 10.542 -11.802 -10.537 1.00 92.44 204 THR A CA 1
ATOM 1603 C C . THR A 1 204 ? 10.125 -11.695 -11.998 1.00 92.44 204 THR A C 1
ATOM 1605 O O . THR A 1 204 ? 10.258 -12.661 -12.744 1.00 92.44 204 THR A O 1
ATOM 1608 N N . ASP A 1 205 ? 9.679 -10.517 -12.424 1.00 92.50 205 ASP A N 1
ATOM 1609 C CA . ASP A 1 205 ? 9.151 -10.265 -13.770 1.00 92.50 205 ASP A CA 1
ATOM 1610 C C . ASP A 1 205 ? 10.256 -9.863 -14.759 1.00 92.50 205 ASP A C 1
ATOM 1612 O O . ASP A 1 205 ? 10.073 -9.862 -15.980 1.00 92.50 205 ASP A O 1
ATOM 1616 N N . GLY A 1 206 ? 11.440 -9.555 -14.231 1.00 92.94 206 GLY A N 1
ATOM 1617 C CA . GLY A 1 206 ? 12.642 -9.264 -14.993 1.00 92.94 206 GLY A CA 1
ATOM 1618 C C . GLY A 1 206 ? 12.656 -7.884 -15.646 1.00 92.94 206 GLY A C 1
ATOM 1619 O O . GLY A 1 206 ? 11.652 -7.172 -15.744 1.00 92.94 206 GLY A O 1
ATOM 1620 N N . VAL A 1 207 ? 13.851 -7.526 -16.113 1.00 94.31 207 VAL A N 1
ATOM 1621 C CA . VAL A 1 207 ? 14.146 -6.284 -16.829 1.00 94.31 207 VAL A CA 1
ATOM 1622 C C . VAL A 1 207 ? 14.963 -6.648 -18.062 1.00 94.31 207 VAL A C 1
ATOM 1624 O O . VAL A 1 207 ? 16.057 -7.200 -17.948 1.00 94.31 207 VAL A O 1
ATOM 1627 N N . LEU A 1 208 ? 14.425 -6.359 -19.241 1.00 92.62 208 LEU A N 1
ATOM 1628 C CA . LEU A 1 208 ? 15.041 -6.645 -20.532 1.00 92.62 208 LEU A CA 1
ATOM 1629 C C . LEU A 1 208 ? 15.315 -5.352 -21.302 1.00 92.62 208 LEU A C 1
ATOM 1631 O O . LEU A 1 208 ? 14.650 -4.335 -21.098 1.00 92.62 208 LEU A O 1
ATOM 1635 N N . SER A 1 209 ? 16.285 -5.405 -22.213 1.00 93.12 209 SER A N 1
ATOM 1636 C CA . SER A 1 209 ? 16.539 -4.336 -23.182 1.00 93.12 209 SER A CA 1
ATOM 1637 C C . SER A 1 209 ? 15.344 -4.131 -24.115 1.00 93.12 209 SER A C 1
ATOM 1639 O O . SER A 1 209 ? 14.752 -5.096 -24.597 1.00 93.12 209 SER A O 1
ATOM 1641 N N . TYR A 1 210 ? 15.029 -2.873 -24.415 1.00 90.56 210 TYR A N 1
ATOM 1642 C CA . TYR A 1 210 ? 13.961 -2.475 -25.330 1.00 90.56 210 TYR A CA 1
ATOM 1643 C C . TYR A 1 210 ? 14.427 -1.346 -26.263 1.00 90.56 210 TYR A C 1
ATOM 1645 O O . TYR A 1 210 ? 15.428 -0.698 -26.008 1.00 90.56 210 TYR A O 1
ATOM 1653 N N . GLY A 1 211 ? 13.741 -1.093 -27.379 1.00 86.12 211 GLY A N 1
ATOM 1654 C CA . GLY A 1 211 ? 14.053 0.064 -28.237 1.00 86.12 211 GLY A CA 1
ATOM 1655 C C . GLY A 1 211 ? 15.340 -0.045 -29.074 1.00 86.12 211 GLY A C 1
ATOM 1656 O O . GLY A 1 211 ? 15.748 0.933 -29.702 1.00 86.12 211 GLY A O 1
ATOM 1657 N N . GLY A 1 212 ? 15.977 -1.220 -29.137 1.00 87.25 212 GLY A N 1
ATOM 1658 C CA . GLY A 1 212 ? 17.112 -1.492 -30.027 1.00 87.25 212 GLY A CA 1
ATOM 1659 C C . GLY A 1 212 ? 18.288 -0.540 -29.796 1.00 87.25 212 GLY A C 1
ATOM 1660 O O . GLY A 1 212 ? 18.855 -0.512 -28.710 1.00 87.25 212 GLY A O 1
ATOM 1661 N N . SER A 1 213 ? 18.645 0.263 -30.805 1.00 87.88 213 SER A N 1
ATOM 1662 C CA . SER A 1 213 ? 19.735 1.248 -30.700 1.00 87.88 213 SER A CA 1
ATOM 1663 C C . SER A 1 213 ? 19.471 2.377 -29.696 1.00 87.88 213 SER A C 1
ATOM 1665 O O . SER A 1 213 ? 20.390 3.138 -29.402 1.00 87.88 213 SER A O 1
ATOM 1667 N N . GLN A 1 214 ? 18.243 2.492 -29.179 1.00 84.00 214 GLN A N 1
ATOM 1668 C CA . GLN A 1 214 ? 17.898 3.435 -28.117 1.00 84.00 214 GLN A CA 1
ATOM 1669 C C . GLN A 1 214 ? 18.294 2.927 -26.719 1.00 84.00 214 GLN A C 1
ATOM 1671 O O . GLN A 1 214 ? 18.526 3.749 -25.841 1.00 84.00 214 GLN A O 1
ATOM 1676 N N . ASP A 1 215 ? 18.441 1.613 -26.498 1.00 89.62 215 ASP A N 1
ATOM 1677 C CA . ASP A 1 215 ? 19.011 1.072 -25.253 1.00 89.62 215 ASP A CA 1
ATOM 1678 C C . ASP A 1 215 ? 20.522 0.902 -25.401 1.00 89.62 215 ASP A C 1
ATOM 1680 O O . ASP A 1 215 ? 21.046 -0.184 -25.644 1.00 89.62 215 ASP A O 1
ATOM 1684 N N . THR A 1 216 ? 21.235 2.022 -25.309 1.00 85.62 216 THR A N 1
ATOM 1685 C CA . THR A 1 216 ? 22.676 2.070 -25.606 1.00 85.62 216 THR A CA 1
ATOM 1686 C C . THR A 1 216 ? 23.540 1.359 -24.565 1.00 85.62 216 THR A C 1
ATOM 1688 O O . THR A 1 216 ? 24.695 1.037 -24.849 1.00 85.62 216 THR A O 1
ATOM 1691 N N . GLN A 1 217 ? 22.998 1.098 -23.369 1.00 85.94 217 GLN A N 1
ATOM 1692 C CA . GLN A 1 217 ? 23.683 0.403 -22.282 1.00 85.94 217 GLN A CA 1
ATOM 1693 C C . GLN A 1 217 ? 22.731 -0.560 -21.555 1.00 85.94 217 GLN A C 1
ATOM 1695 O O . GLN A 1 217 ? 21.883 -0.170 -20.748 1.00 85.94 217 GLN A O 1
ATOM 1700 N N . SER A 1 218 ? 22.903 -1.863 -21.795 1.00 82.56 218 SER A N 1
ATOM 1701 C CA . SER A 1 218 ? 22.013 -2.895 -21.243 1.00 82.56 218 SER A CA 1
ATOM 1702 C C . SER A 1 218 ? 21.990 -2.933 -19.708 1.00 82.56 218 SER A C 1
ATOM 1704 O O . SER A 1 218 ? 20.945 -3.235 -19.136 1.00 82.56 218 SER A O 1
ATOM 1706 N N . SER A 1 219 ? 23.087 -2.560 -19.041 1.00 87.38 219 SER A N 1
ATOM 1707 C CA . SER A 1 219 ? 23.231 -2.567 -17.578 1.00 87.38 219 SER A CA 1
ATOM 1708 C C . SER A 1 219 ? 22.790 -1.279 -16.877 1.00 87.38 219 SER A C 1
ATOM 1710 O O . SER A 1 219 ? 22.950 -1.178 -15.666 1.00 87.38 219 SER A O 1
ATOM 1712 N N . SER A 1 220 ? 22.279 -0.280 -17.601 1.00 91.75 220 SER A N 1
ATOM 1713 C CA . SER A 1 220 ? 21.983 1.040 -17.028 1.00 91.75 220 SER A CA 1
ATOM 1714 C C . SER A 1 220 ? 20.608 1.100 -16.353 1.00 91.75 220 SER A C 1
ATOM 1716 O O . SER A 1 220 ? 19.719 1.868 -16.732 1.00 91.75 220 SER A O 1
ATOM 1718 N N . TYR A 1 221 ? 20.434 0.231 -15.356 1.00 93.00 221 TYR A N 1
ATOM 1719 C CA . TYR A 1 221 ? 19.287 0.191 -14.459 1.00 93.00 221 TYR A CA 1
ATOM 1720 C C . TYR A 1 221 ? 19.670 -0.375 -13.080 1.00 93.00 221 TYR A C 1
ATOM 1722 O O . TYR A 1 221 ? 20.674 -1.067 -12.931 1.00 93.00 221 TYR A O 1
ATOM 1730 N N . GLU A 1 222 ? 18.852 -0.090 -12.072 1.00 94.31 222 GLU A N 1
ATOM 1731 C CA . GLU A 1 222 ? 18.918 -0.658 -10.723 1.00 94.31 222 GLU A CA 1
ATOM 1732 C C . GLU A 1 222 ? 17.511 -1.090 -10.299 1.00 94.31 222 GLU A C 1
ATOM 1734 O O . GLU A 1 222 ? 16.539 -0.363 -10.519 1.00 94.31 222 GLU A O 1
ATOM 1739 N N . ILE A 1 223 ? 17.405 -2.263 -9.676 1.00 94.06 223 ILE A N 1
ATOM 1740 C CA . ILE A 1 223 ? 16.171 -2.713 -9.030 1.00 94.06 223 ILE A CA 1
ATOM 1741 C C . ILE A 1 223 ? 16.275 -2.375 -7.542 1.00 94.06 223 ILE A C 1
ATOM 1743 O O . ILE A 1 223 ? 17.230 -2.777 -6.877 1.00 94.06 223 ILE A O 1
ATOM 1747 N N . LEU A 1 224 ? 15.303 -1.624 -7.035 1.00 89.94 224 LEU A N 1
ATOM 1748 C CA . LEU A 1 224 ? 15.249 -1.114 -5.666 1.00 89.94 224 LEU A CA 1
ATOM 1749 C C . LEU A 1 224 ? 13.977 -1.612 -4.964 1.00 89.94 224 LEU A C 1
ATOM 1751 O O . LEU A 1 224 ? 13.112 -2.236 -5.585 1.00 89.94 224 LEU A O 1
ATOM 1755 N N . ASP A 1 225 ? 13.874 -1.348 -3.660 1.0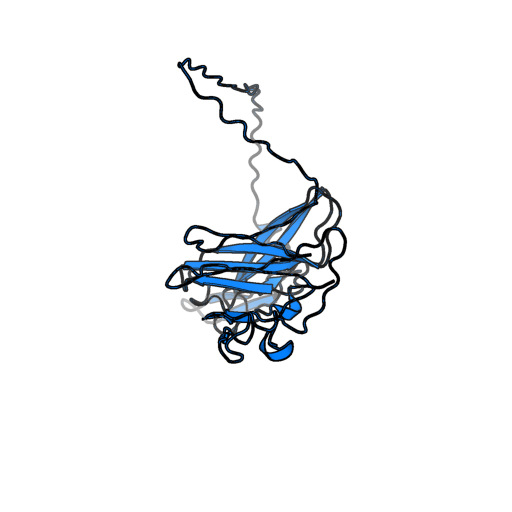0 86.12 225 ASP A N 1
ATOM 1756 C CA . ASP A 1 225 ? 12.672 -1.593 -2.849 1.00 86.12 225 ASP A CA 1
ATOM 1757 C C . ASP A 1 225 ? 12.133 -3.023 -2.989 1.00 86.12 225 ASP A C 1
ATOM 1759 O O . ASP A 1 225 ? 10.951 -3.254 -3.245 1.00 86.12 225 ASP A O 1
ATOM 1763 N N . SER A 1 226 ? 13.041 -3.999 -2.894 1.00 87.56 226 SER A N 1
ATOM 1764 C CA . SER A 1 226 ? 12.729 -5.430 -3.018 1.00 87.56 226 SER A CA 1
ATOM 1765 C C . SER A 1 226 ? 12.038 -5.814 -4.335 1.00 87.56 226 SER A C 1
ATOM 1767 O O . SER A 1 226 ? 11.329 -6.818 -4.406 1.00 87.56 226 SER A O 1
ATOM 1769 N N . GLY A 1 227 ? 12.282 -5.053 -5.405 1.00 89.62 227 GLY A N 1
ATOM 1770 C CA . GLY A 1 227 ? 11.714 -5.310 -6.727 1.00 89.62 227 GLY A CA 1
ATOM 1771 C C . GLY A 1 227 ? 10.573 -4.380 -7.112 1.00 89.62 227 GLY A C 1
ATOM 1772 O O . GLY A 1 227 ? 10.108 -4.464 -8.241 1.00 89.62 227 GLY A O 1
ATOM 1773 N N . ASN A 1 228 ? 10.138 -3.489 -6.223 1.00 87.94 228 ASN A N 1
ATOM 1774 C CA . ASN A 1 228 ? 8.980 -2.627 -6.471 1.00 87.94 228 ASN A CA 1
ATOM 1775 C C . ASN A 1 228 ? 9.333 -1.359 -7.265 1.00 87.94 228 ASN A C 1
ATOM 1777 O O . ASN A 1 228 ? 8.448 -0.718 -7.827 1.00 87.94 228 ASN A O 1
ATOM 1781 N N . THR A 1 229 ? 10.620 -1.010 -7.345 1.00 89.44 229 THR A N 1
ATOM 1782 C CA . THR A 1 229 ? 11.091 0.197 -8.030 1.00 89.44 229 THR A CA 1
ATOM 1783 C C . THR A 1 229 ? 12.156 -0.162 -9.059 1.00 89.44 229 THR A C 1
ATOM 1785 O O . THR A 1 229 ? 13.165 -0.788 -8.732 1.00 89.44 229 THR A O 1
ATOM 1788 N N . LEU A 1 230 ? 11.965 0.286 -10.303 1.00 91.44 230 LEU A N 1
ATOM 1789 C CA . LEU A 1 230 ? 12.989 0.244 -11.344 1.00 91.44 230 LEU A CA 1
ATOM 1790 C C . LEU A 1 230 ? 13.555 1.645 -11.556 1.00 91.44 230 LEU A C 1
ATOM 1792 O O . LEU A 1 230 ? 12.862 2.547 -12.026 1.00 91.44 230 LEU A O 1
ATOM 1796 N N . ARG A 1 231 ? 14.837 1.819 -11.248 1.00 91.06 231 ARG A N 1
ATOM 1797 C CA . ARG A 1 231 ? 15.582 3.030 -11.581 1.00 91.06 231 ARG A CA 1
ATOM 1798 C C . ARG A 1 231 ? 16.307 2.810 -12.901 1.00 91.06 231 ARG A C 1
ATOM 1800 O O . ARG A 1 231 ? 17.101 1.886 -13.013 1.00 91.06 231 ARG A O 1
ATOM 1807 N N . ILE A 1 232 ? 16.073 3.675 -13.881 1.00 89.69 232 ILE A N 1
ATOM 1808 C CA . ILE A 1 232 ? 16.749 3.652 -15.187 1.00 89.69 232 ILE A CA 1
ATOM 1809 C C . ILE A 1 232 ? 17.596 4.920 -15.310 1.00 89.69 232 ILE A C 1
ATOM 1811 O O . ILE A 1 232 ? 17.195 5.980 -14.829 1.00 89.69 232 ILE A O 1
ATOM 1815 N N . TYR A 1 233 ? 18.774 4.818 -15.923 1.00 87.69 233 TYR A N 1
ATOM 1816 C CA . TYR A 1 233 ? 19.668 5.956 -16.146 1.00 87.69 233 TYR A CA 1
ATOM 1817 C C . TYR A 1 233 ? 20.416 5.842 -17.482 1.00 87.69 233 TYR A C 1
ATOM 1819 O O . TYR A 1 233 ? 20.404 4.800 -18.138 1.00 87.69 233 TYR A O 1
ATOM 1827 N N . GLY A 1 234 ? 21.059 6.935 -17.904 1.00 86.75 234 GLY A N 1
ATOM 1828 C CA . GLY A 1 234 ? 21.690 7.029 -19.225 1.00 86.75 234 GLY A CA 1
ATOM 1829 C C . GLY A 1 234 ? 20.670 7.020 -20.370 1.00 86.75 234 GLY A C 1
ATOM 1830 O O . GLY A 1 234 ? 19.491 7.298 -20.164 1.00 86.75 234 GLY A O 1
ATOM 1831 N N . ASN A 1 235 ? 21.125 6.707 -21.586 1.00 87.75 235 ASN A N 1
ATOM 1832 C CA . ASN A 1 235 ? 20.237 6.515 -22.734 1.00 87.75 235 ASN A CA 1
ATOM 1833 C C . ASN A 1 235 ? 19.827 5.039 -22.816 1.00 87.75 235 ASN A C 1
ATOM 1835 O O . ASN A 1 235 ? 20.522 4.225 -23.438 1.00 87.75 235 ASN A O 1
ATOM 1839 N N . SER A 1 236 ? 18.743 4.719 -22.110 1.00 89.38 236 SER A N 1
ATOM 1840 C CA . SER A 1 236 ? 18.313 3.348 -21.849 1.00 89.38 236 SER A CA 1
ATOM 1841 C C . SER A 1 236 ? 16.801 3.203 -21.970 1.00 89.38 236 SER A C 1
ATOM 1843 O O . SER A 1 236 ? 16.047 4.044 -21.484 1.00 89.38 236 SER A O 1
ATOM 1845 N N . TRP A 1 237 ? 16.364 2.095 -22.562 1.00 89.81 237 TRP A N 1
ATOM 1846 C CA . TRP A 1 237 ? 14.954 1.724 -22.686 1.00 89.81 237 TRP A CA 1
ATOM 1847 C C . TRP A 1 237 ? 14.795 0.282 -22.222 1.00 89.81 237 TRP A C 1
ATOM 1849 O O . TRP A 1 237 ? 15.490 -0.609 -22.710 1.00 89.81 237 TRP A O 1
ATOM 1859 N N . LYS A 1 238 ? 13.899 0.051 -21.258 1.00 92.00 238 LYS A N 1
ATOM 1860 C CA . LYS A 1 238 ? 13.689 -1.264 -20.646 1.00 92.00 238 LYS A CA 1
ATOM 1861 C C . LYS A 1 238 ? 12.238 -1.704 -20.768 1.00 92.00 238 LYS A C 1
ATOM 1863 O O . LYS A 1 238 ? 11.335 -0.873 -20.800 1.00 92.00 238 LYS A O 1
ATOM 1868 N N . VAL A 1 239 ? 12.039 -3.015 -20.794 1.00 91.88 239 VAL A N 1
ATOM 1869 C CA . VAL A 1 239 ? 10.728 -3.668 -20.736 1.00 91.88 239 VAL A CA 1
ATOM 1870 C C . VAL A 1 239 ? 10.758 -4.754 -19.665 1.00 91.88 239 VAL A C 1
ATOM 1872 O O . VAL A 1 239 ? 11.808 -5.338 -19.396 1.00 91.88 239 VAL A O 1
ATOM 1875 N N . THR A 1 240 ? 9.621 -5.013 -19.032 1.00 91.81 240 THR A N 1
ATOM 1876 C CA . THR A 1 240 ? 9.446 -6.140 -18.109 1.00 91.81 240 THR A CA 1
ATOM 1877 C C . THR A 1 240 ? 8.609 -7.226 -18.780 1.00 91.81 240 THR A C 1
ATOM 1879 O O . THR A 1 240 ? 7.799 -6.917 -19.650 1.00 91.81 240 THR A O 1
ATOM 1882 N N . ASN A 1 241 ? 8.780 -8.494 -18.392 1.00 89.56 241 ASN A N 1
ATOM 1883 C CA . ASN A 1 241 ? 7.975 -9.593 -18.945 1.00 89.56 241 ASN A CA 1
ATOM 1884 C C . ASN A 1 241 ? 6.577 -9.682 -18.320 1.00 89.56 241 ASN A C 1
ATOM 1886 O O . ASN A 1 241 ? 5.831 -10.625 -18.599 1.00 89.56 241 ASN A O 1
ATOM 1890 N N . ALA A 1 242 ? 6.229 -8.737 -17.451 1.00 87.31 242 ALA A N 1
ATOM 1891 C CA . ALA A 1 242 ? 4.928 -8.693 -16.824 1.00 87.31 242 ALA A CA 1
ATOM 1892 C C . ALA A 1 242 ? 3.839 -8.432 -17.879 1.00 87.31 242 ALA A C 1
ATOM 1894 O O . ALA A 1 242 ? 3.864 -7.431 -18.595 1.00 87.31 242 ALA A O 1
ATOM 1895 N N . ASN A 1 243 ? 2.890 -9.362 -17.981 1.00 84.88 243 ASN A N 1
ATOM 1896 C CA . ASN A 1 243 ? 1.774 -9.300 -18.918 1.00 84.88 243 ASN A CA 1
ATOM 1897 C C . ASN A 1 243 ? 0.471 -9.171 -18.133 1.00 84.88 243 ASN A C 1
ATOM 1899 O O . ASN A 1 243 ? 0.203 -9.972 -17.238 1.00 84.88 243 ASN A O 1
ATOM 1903 N N . PHE A 1 244 ? -0.355 -8.193 -18.497 1.00 81.69 244 PHE A N 1
ATOM 1904 C CA . PHE A 1 244 ? -1.592 -7.886 -17.783 1.00 81.69 244 PHE A CA 1
ATOM 1905 C C . PHE A 1 244 ? -2.755 -7.732 -18.753 1.00 81.69 244 PHE A C 1
ATOM 1907 O O . PHE A 1 244 ? -2.603 -7.169 -19.836 1.00 81.69 244 PHE A O 1
ATOM 1914 N N . THR A 1 245 ? -3.937 -8.182 -18.339 1.00 82.69 245 THR A N 1
ATOM 1915 C CA . THR A 1 245 ? -5.191 -7.841 -19.017 1.00 82.69 245 THR A CA 1
ATOM 1916 C C . THR A 1 245 ? -5.893 -6.773 -18.196 1.00 82.69 245 THR A C 1
ATOM 1918 O O . THR A 1 245 ? -6.298 -7.039 -17.070 1.00 82.69 245 THR A O 1
ATOM 1921 N N . VAL A 1 246 ? -6.040 -5.570 -18.752 1.00 82.12 246 VAL A N 1
ATOM 1922 C CA . VAL A 1 246 ? -6.788 -4.483 -18.106 1.00 82.12 246 VAL A CA 1
ATOM 1923 C C . VAL A 1 246 ? -8.230 -4.533 -18.600 1.00 82.12 246 VAL A C 1
ATOM 1925 O O . VAL A 1 246 ? -8.521 -4.180 -19.743 1.00 82.12 246 VAL A O 1
ATOM 1928 N N . ALA A 1 247 ? -9.132 -5.023 -17.753 1.00 79.69 247 ALA A N 1
ATOM 1929 C CA . ALA A 1 247 ? -10.558 -5.090 -18.045 1.00 79.69 247 ALA A CA 1
ATOM 1930 C C . ALA A 1 247 ? -11.234 -3.711 -17.927 1.00 79.69 247 ALA A C 1
ATOM 1932 O O . ALA A 1 247 ? -10.691 -2.762 -17.360 1.00 79.69 247 ALA A O 1
ATOM 1933 N N . SER A 1 248 ? -12.462 -3.601 -18.444 1.00 77.62 248 SER A N 1
ATOM 1934 C CA . SER A 1 248 ? -13.271 -2.388 -18.279 1.00 77.62 248 SER A CA 1
ATOM 1935 C C . SER A 1 248 ? -13.458 -2.058 -16.793 1.00 77.62 248 SER A C 1
ATOM 1937 O O . SER A 1 248 ? -13.776 -2.938 -15.995 1.00 77.62 248 SER A O 1
ATOM 1939 N N . GLY A 1 249 ? -13.240 -0.794 -16.425 1.00 74.44 249 GLY A N 1
ATOM 1940 C CA . GLY A 1 249 ? -13.312 -0.323 -15.038 1.00 74.44 249 GLY A CA 1
ATOM 1941 C C . GLY A 1 249 ? -12.028 -0.509 -14.223 1.00 74.44 249 GLY A C 1
ATOM 1942 O O . GLY A 1 249 ? -11.966 -0.021 -13.099 1.00 74.44 249 GLY A O 1
ATOM 1943 N N . GLN A 1 250 ? -10.995 -1.156 -14.774 1.00 77.50 250 GLN A N 1
ATOM 1944 C CA . GLN A 1 250 ? -9.683 -1.251 -14.135 1.00 77.50 250 GLN A CA 1
ATOM 1945 C C . GLN A 1 250 ? -8.776 -0.099 -14.559 1.00 77.50 250 GLN A C 1
ATOM 1947 O O . GLN A 1 250 ? -8.864 0.424 -15.671 1.00 77.50 250 GLN A O 1
ATOM 1952 N N . LEU A 1 251 ? -7.884 0.288 -13.653 1.00 80.44 251 LEU A N 1
ATOM 1953 C CA . LEU A 1 251 ? -6.904 1.342 -13.867 1.00 80.44 251 LEU A CA 1
ATOM 1954 C C . LEU A 1 251 ? -5.513 0.761 -13.655 1.00 80.44 251 LEU A C 1
ATOM 1956 O O . LEU A 1 251 ? -5.269 0.068 -12.670 1.00 80.44 251 LEU A O 1
ATOM 1960 N N . MET A 1 252 ? -4.596 1.091 -14.557 1.00 80.12 252 MET A N 1
ATOM 1961 C CA . MET A 1 252 ? -3.175 0.892 -14.314 1.00 80.12 252 MET A CA 1
ATOM 1962 C C . MET A 1 252 ? -2.604 2.158 -13.682 1.00 80.12 252 MET A C 1
ATOM 1964 O O . MET A 1 252 ? -2.883 3.268 -14.139 1.00 80.12 252 MET A O 1
ATOM 1968 N N . GLN A 1 253 ? -1.803 1.987 -12.636 1.00 80.88 253 GLN A N 1
ATOM 1969 C CA . GLN A 1 253 ? -1.109 3.075 -11.963 1.00 80.88 253 GLN A CA 1
ATOM 1970 C C . GLN A 1 253 ? 0.392 2.800 -11.972 1.00 80.88 253 GLN A C 1
ATOM 1972 O O . GLN A 1 253 ? 0.829 1.689 -11.691 1.00 80.88 253 GLN A O 1
ATOM 1977 N N . ALA A 1 254 ? 1.169 3.837 -12.263 1.00 79.50 254 ALA A N 1
ATOM 1978 C CA . ALA A 1 254 ? 2.608 3.856 -12.066 1.00 79.50 254 ALA A CA 1
ATOM 1979 C C . ALA A 1 254 ? 2.990 5.187 -11.418 1.00 79.50 254 ALA A C 1
ATOM 1981 O O . ALA A 1 254 ? 2.400 6.227 -11.725 1.00 79.50 254 ALA A O 1
ATOM 1982 N N . GLU A 1 255 ? 3.982 5.157 -10.534 1.00 78.75 255 GLU A N 1
ATOM 1983 C CA . GLU A 1 255 ? 4.588 6.367 -9.991 1.00 78.75 255 GLU A CA 1
ATOM 1984 C C . GLU A 1 255 ? 5.919 6.616 -10.683 1.00 78.75 255 GLU A C 1
ATOM 1986 O O . GLU A 1 255 ? 6.826 5.788 -10.643 1.00 78.75 255 GLU A O 1
ATOM 1991 N N . PHE A 1 256 ? 6.035 7.775 -11.324 1.00 82.19 256 PHE A N 1
ATOM 1992 C CA . PHE A 1 256 ? 7.268 8.197 -11.968 1.00 82.19 256 PHE A CA 1
ATOM 1993 C C . PHE A 1 256 ? 7.974 9.246 -11.110 1.00 82.19 256 PHE A C 1
ATOM 1995 O O . PHE A 1 256 ? 7.362 10.219 -10.657 1.00 82.19 256 PHE A O 1
ATOM 2002 N N . ARG A 1 257 ? 9.280 9.057 -10.906 1.00 78.00 257 ARG A N 1
ATOM 2003 C CA . ARG A 1 257 ? 10.163 10.013 -10.234 1.00 78.00 257 ARG A CA 1
ATOM 2004 C C . ARG A 1 257 ? 11.413 10.203 -11.087 1.00 78.00 257 ARG A C 1
ATOM 2006 O O . ARG A 1 257 ? 12.023 9.225 -11.504 1.00 78.00 257 ARG A O 1
ATOM 2013 N N . SER A 1 258 ? 11.805 11.457 -11.299 1.00 75.25 258 SER A N 1
ATOM 2014 C CA . SER A 1 258 ? 13.092 11.818 -11.902 1.00 75.25 258 SER A CA 1
ATOM 2015 C C . SER A 1 258 ? 13.956 12.505 -10.847 1.00 75.25 258 SER A C 1
ATOM 2017 O O . SER A 1 258 ? 13.501 13.436 -10.179 1.00 75.25 258 SER A O 1
ATOM 2019 N N . ALA A 1 259 ? 15.187 12.031 -10.665 1.00 66.88 259 ALA A N 1
ATOM 2020 C CA . ALA A 1 259 ? 16.149 12.595 -9.724 1.00 66.88 259 ALA A CA 1
ATOM 2021 C C . ALA A 1 259 ? 17.473 12.879 -10.444 1.00 66.88 259 ALA A C 1
ATOM 2023 O O . ALA A 1 259 ? 18.038 11.977 -11.058 1.00 66.88 259 ALA A O 1
ATOM 2024 N N . GLY A 1 260 ? 17.980 14.109 -10.323 1.00 67.25 260 GLY A N 1
ATOM 2025 C CA . GLY A 1 260 ? 19.193 14.568 -11.009 1.00 67.25 260 GLY A CA 1
ATOM 2026 C C . GLY A 1 260 ? 18.884 15.562 -12.127 1.00 67.25 260 GLY A C 1
ATOM 2027 O O . GLY A 1 260 ? 17.920 16.321 -12.011 1.00 67.25 260 GLY A O 1
ATOM 2028 N N . ASP A 1 261 ? 19.718 15.563 -13.168 1.00 64.38 261 ASP A N 1
ATOM 2029 C CA . ASP A 1 261 ? 19.489 16.339 -14.388 1.00 64.38 261 ASP A CA 1
ATOM 2030 C C . ASP A 1 261 ? 18.291 15.768 -15.158 1.00 64.38 261 ASP A C 1
ATOM 2032 O O . ASP A 1 261 ? 18.122 14.550 -15.256 1.00 64.38 261 ASP A O 1
ATOM 2036 N N . ASP A 1 262 ? 17.449 16.647 -15.699 1.00 62.38 262 ASP A N 1
ATOM 2037 C CA . ASP A 1 262 ? 16.262 16.240 -16.446 1.00 62.38 262 ASP A CA 1
ATOM 2038 C C . ASP A 1 262 ? 16.669 15.430 -17.686 1.00 62.38 262 ASP A C 1
ATOM 2040 O O . ASP A 1 262 ? 17.410 15.910 -18.549 1.00 62.38 262 ASP A O 1
ATOM 2044 N N . ALA A 1 263 ? 16.174 14.194 -17.796 1.00 65.12 263 ALA A N 1
ATOM 2045 C CA . ALA A 1 263 ? 16.353 13.416 -19.016 1.00 65.12 263 ALA A CA 1
ATOM 2046 C C . ALA A 1 263 ? 15.676 14.130 -20.197 1.00 65.12 263 ALA A C 1
ATOM 2048 O O . ALA A 1 263 ? 14.568 14.656 -20.068 1.00 65.12 263 ALA A O 1
ATOM 2049 N N . GLU A 1 264 ? 16.317 14.109 -21.370 1.00 70.81 264 GLU A N 1
ATOM 2050 C CA . GLU A 1 264 ? 15.774 14.730 -22.588 1.00 70.81 264 GLU A CA 1
ATOM 2051 C C . GLU A 1 264 ? 14.391 14.158 -22.950 1.00 70.81 264 GLU A C 1
ATOM 2053 O O . GLU A 1 264 ? 13.507 14.876 -23.438 1.00 70.81 264 GLU A O 1
ATOM 2058 N N . ILE A 1 265 ? 14.205 12.856 -22.694 1.00 76.06 265 ILE A N 1
ATOM 2059 C CA . ILE A 1 265 ? 12.970 12.109 -22.913 1.00 76.06 265 ILE A CA 1
ATOM 2060 C C . ILE A 1 265 ? 12.797 11.097 -21.777 1.00 76.06 265 ILE A C 1
ATOM 2062 O O . ILE A 1 265 ? 13.691 10.304 -21.503 1.00 76.06 265 ILE A O 1
ATOM 2066 N N . ASN A 1 266 ? 11.609 11.093 -21.173 1.00 77.94 266 ASN A N 1
ATOM 2067 C CA . ASN A 1 266 ? 11.115 10.006 -20.333 1.00 77.94 266 ASN A CA 1
ATOM 2068 C C . ASN A 1 266 ? 9.865 9.430 -21.000 1.00 77.94 266 ASN A C 1
ATOM 2070 O O . ASN A 1 266 ? 9.079 10.179 -21.583 1.00 77.94 266 ASN A O 1
ATOM 2074 N N . GLY A 1 267 ? 9.672 8.117 -20.931 1.00 78.31 267 GLY A N 1
ATOM 2075 C CA . GLY A 1 267 ? 8.528 7.470 -21.560 1.00 78.31 267 GLY A CA 1
ATOM 2076 C C . GLY A 1 267 ? 8.139 6.187 -20.848 1.00 78.31 267 GLY A C 1
ATOM 2077 O O . GLY A 1 267 ? 8.996 5.428 -20.409 1.00 78.31 267 GLY A O 1
ATOM 2078 N N . ILE A 1 268 ? 6.833 5.955 -20.762 1.00 83.19 268 ILE A N 1
ATOM 2079 C CA . ILE A 1 268 ? 6.248 4.669 -20.389 1.00 83.19 268 ILE A CA 1
ATOM 2080 C C . ILE A 1 268 ? 5.376 4.255 -21.570 1.00 83.19 268 ILE A C 1
ATOM 2082 O O . ILE A 1 268 ? 4.587 5.052 -22.081 1.00 83.19 268 ILE A O 1
ATOM 2086 N N . GLY A 1 269 ? 5.568 3.029 -22.045 1.00 80.69 269 GLY A N 1
ATOM 2087 C CA . GLY A 1 269 ? 4.873 2.486 -23.203 1.00 80.69 269 GLY A CA 1
ATOM 2088 C C . GLY A 1 269 ? 4.280 1.121 -22.901 1.00 80.69 269 GLY A C 1
ATOM 2089 O O . GLY A 1 269 ? 4.704 0.445 -21.967 1.00 80.69 269 GLY A O 1
ATOM 2090 N N . PHE A 1 270 ? 3.307 0.733 -23.721 1.00 82.31 270 PHE A N 1
ATOM 2091 C CA . PHE A 1 270 ? 2.668 -0.574 -23.659 1.00 82.31 270 PHE A CA 1
ATOM 2092 C C . PHE A 1 270 ? 2.741 -1.224 -25.036 1.00 82.31 270 PHE A C 1
ATOM 2094 O O . PHE A 1 270 ? 2.272 -0.647 -26.033 1.00 82.31 270 PHE A O 1
ATOM 2101 N N . ASP A 1 271 ? 3.328 -2.415 -25.063 1.00 75.94 271 ASP A N 1
ATOM 2102 C CA . ASP A 1 271 ? 3.225 -3.323 -26.195 1.00 75.94 271 ASP A CA 1
ATOM 2103 C C . ASP A 1 271 ? 1.884 -4.060 -26.111 1.00 75.94 271 ASP A C 1
ATOM 2105 O O . ASP A 1 271 ? 1.383 -4.359 -25.027 1.00 75.94 271 ASP A O 1
ATOM 2109 N N . THR A 1 272 ? 1.276 -4.276 -27.272 1.00 66.19 272 THR A N 1
ATOM 2110 C CA . THR A 1 272 ? -0.040 -4.906 -27.448 1.00 66.19 272 THR A CA 1
ATOM 2111 C C . THR A 1 272 ? 0.069 -6.027 -28.452 1.00 66.19 272 THR A C 1
ATOM 2113 O O . THR A 1 272 ? 0.739 -5.765 -29.481 1.00 66.19 272 THR A O 1
#

Secondary structure (DSSP, 8-state):
--------S----EE----------------------------PPPPP-------------THHHHTTS-EEEEEEE--GGG-EEEEEE---TT---TT--EEEEEEEEE-SS-EEEEEEEEEEE--TTS-TT-TT-EEE-TTS-B--EEEEEEETTTEEEEEEEEEEE-TTEEEEEEEEE--TTPPP---HHHHSSS---HHHH--EE-SGGG---TT-EEEEGGGTEEEE-SS--EE--------TT-----EE---SSPPS--------

Organism: NCBI:txid2053526

Radius of gyration: 26.98 Å; Cα contacts (8 Å, |Δi|>4): 426; chains: 1; bounding box: 62×58×82 Å

Sequence (272 aa):
MFLLMKFREKITANRITLPNWEFEILVVLVLLFGITLGTYITLFAKWPSSFALTQDSVTRDTSTDFNQGTYSQTEISGTGSAAYVQLQGSGGAGWFDNNWNFRRPIQITNTGSVLTNYQVDVSVTYDAGMQPDFDDIRFANSSGSELDFWLKQKSDSTDATFIVEVDTIASSSTTTIYMYYGNSGASSMSNAQNTFLHFVNFNTDGVLSYGGSQDTQSSSYEILDSGNTLRIYGNSWKVTNANFTVASGQLMQAEFRSAGDDAEINGIGFDT

Mean predicted aligned error: 15.14 Å

Nearest PDB structures (foldseek):
  1o7d-assembly1_C  TM=6.983E-01  e=1.262E-01  Bos taurus
  6s7o-assembly1_E  TM=6.252E-01  e=9.075E+00  Homo sapiens
  5nie-assembly1_A  TM=4.045E-01  e=2.718E+00  Homo sapiens
  1tul-assembly1_A  TM=3.735E-01  e=5.246E+00  Autographa californica nucleopolyhedrovirus

InterPro domains:
  IPR018765 Domain of unknown function DUF2341 [PF10102] (133-205)

pLDDT: mean 73.37, std 24.37, range [26.41, 98.44]